Protein AF-0000000086029752 (afdb_homodimer)

pLDDT: mean 87.5, std 12.82, range [43.59, 97.5]

Structure (mmCIF, N/CA/C/O backbone):
data_AF-0000000086029752-model_v1
#
loop_
_entity.id
_entity.type
_entity.pdbx_description
1 polymer 'Uncharacterized protein'
#
loop_
_atom_site.group_PDB
_atom_site.id
_atom_site.type_symbol
_atom_site.label_atom_id
_atom_site.label_alt_id
_atom_site.label_comp_id
_atom_site.label_asym_id
_atom_site.label_entity_id
_atom_site.label_seq_id
_atom_site.pdbx_PDB_ins_code
_atom_site.Cartn_x
_atom_site.Cartn_y
_atom_site.Cartn_z
_atom_site.occupancy
_atom_site.B_iso_or_equiv
_atom_site.auth_seq_id
_atom_site.auth_comp_id
_atom_site.auth_asym_id
_atom_site.auth_atom_id
_atom_site.pdbx_PDB_model_num
ATOM 1 N N . MET A 1 1 ? 9.625 5.488 1.943 1 92.19 1 MET A N 1
ATOM 2 C CA . MET A 1 1 ? 9.344 4.613 0.809 1 92.19 1 MET A CA 1
ATOM 3 C C . MET A 1 1 ? 10.289 4.91 -0.354 1 92.19 1 MET A C 1
ATOM 5 O O . MET A 1 1 ? 10.523 6.07 -0.689 1 92.19 1 MET A O 1
ATOM 9 N N . GLU A 1 2 ? 10.898 3.85 -0.793 1 93.75 2 GLU A N 1
ATOM 10 C CA . GLU A 1 2 ? 11.82 3.961 -1.921 1 93.75 2 GLU A CA 1
ATOM 11 C C . GLU A 1 2 ? 11.148 3.533 -3.225 1 93.75 2 GLU A C 1
ATOM 13 O O . GLU A 1 2 ? 10.422 2.537 -3.258 1 93.75 2 GLU A O 1
ATOM 18 N N . ILE A 1 3 ? 11.43 4.352 -4.27 1 96.56 3 ILE A N 1
ATOM 19 C CA . ILE A 1 3 ? 10.867 4.066 -5.586 1 96.56 3 ILE A CA 1
ATOM 20 C C . ILE A 1 3 ? 11.945 3.508 -6.504 1 96.56 3 ILE A C 1
ATOM 22 O O . ILE A 1 3 ? 13.031 4.082 -6.617 1 96.56 3 ILE A O 1
ATOM 26 N N . GLU A 1 4 ? 11.703 2.365 -7.035 1 96.38 4 GLU A N 1
ATOM 27 C CA . GLU A 1 4 ? 12.562 1.752 -8.039 1 96.38 4 GLU A CA 1
ATOM 28 C C . GLU A 1 4 ? 11.828 1.596 -9.375 1 96.38 4 GLU A C 1
ATOM 30 O O . GLU A 1 4 ? 10.711 1.074 -9.414 1 96.38 4 GLU A O 1
ATOM 35 N N . ILE A 1 5 ? 12.461 2.082 -10.453 1 96.06 5 ILE A N 1
ATOM 36 C CA . ILE A 1 5 ? 11.859 1.98 -11.773 1 96.06 5 ILE A CA 1
ATOM 37 C C . ILE A 1 5 ? 12.672 1.02 -12.641 1 96.06 5 ILE A C 1
ATOM 39 O O . ILE A 1 5 ? 13.891 1.164 -12.758 1 96.06 5 ILE A O 1
ATOM 43 N N . ILE A 1 6 ? 12.047 0.062 -13.094 1 95.06 6 ILE A N 1
ATOM 44 C CA . ILE A 1 6 ? 12.664 -0.863 -14.047 1 95.06 6 ILE A CA 1
ATOM 45 C C . ILE A 1 6 ? 11.992 -0.729 -15.406 1 95.06 6 ILE A C 1
ATOM 47 O O . ILE A 1 6 ? 10.773 -0.896 -15.523 1 95.06 6 ILE A O 1
ATOM 51 N N . GLU A 1 7 ? 12.75 -0.418 -16.438 1 94.44 7 GLU A N 1
ATOM 52 C CA . GLU A 1 7 ? 12.234 -0.266 -17.781 1 94.44 7 GLU A CA 1
ATOM 53 C C . GLU A 1 7 ? 12.453 -1.536 -18.609 1 94.44 7 GLU A C 1
ATOM 55 O O . GLU A 1 7 ? 13.539 -2.115 -18.594 1 94.44 7 GLU A O 1
ATOM 60 N N . TYR A 1 8 ? 11.398 -1.849 -19.109 1 91.69 8 TYR A N 1
ATOM 61 C CA . TYR A 1 8 ? 11.453 -2.959 -20.062 1 91.69 8 TYR A CA 1
ATOM 62 C C . TYR A 1 8 ? 11.188 -2.477 -21.484 1 91.69 8 TYR A C 1
ATOM 64 O O . TYR A 1 8 ? 10.953 -1.288 -21.703 1 91.69 8 TYR A O 1
ATOM 72 N N . GLY A 1 9 ? 11.445 -3.24 -22.531 1 90.38 9 GLY A N 1
ATOM 73 C CA . GLY A 1 9 ? 11.281 -2.84 -23.922 1 90.38 9 GLY A CA 1
ATOM 74 C C . GLY A 1 9 ? 9.883 -2.346 -24.234 1 90.38 9 GLY A C 1
ATOM 75 O O . GLY A 1 9 ? 9.711 -1.368 -24.969 1 90.38 9 GLY A O 1
ATOM 76 N N . ASN A 1 10 ? 8.883 -2.895 -23.594 1 93.06 10 ASN A N 1
ATOM 77 C CA . ASN A 1 10 ? 7.516 -2.555 -23.984 1 93.06 10 ASN A CA 1
ATOM 78 C C . ASN A 1 10 ? 6.711 -2.025 -22.797 1 93.06 10 ASN A C 1
ATOM 80 O O . ASN A 1 10 ? 5.539 -1.674 -22.953 1 93.06 10 ASN A O 1
ATOM 84 N N . HIS A 1 11 ? 7.281 -2.029 -21.594 1 94.31 11 HIS A N 1
ATOM 85 C CA . HIS A 1 11 ? 6.609 -1.516 -20.406 1 94.31 11 HIS A CA 1
ATOM 86 C C . HIS A 1 11 ? 7.617 -1.142 -19.312 1 94.31 11 HIS A C 1
ATOM 88 O O . HIS A 1 11 ? 8.82 -1.362 -19.484 1 94.31 11 HIS A O 1
ATOM 94 N N . LYS A 1 12 ? 7.168 -0.454 -18.344 1 95.62 12 LYS A N 1
ATOM 95 C CA . LYS A 1 12 ? 8.008 -0.19 -17.172 1 95.62 12 LYS A CA 1
ATOM 96 C C . LYS A 1 12 ? 7.285 -0.575 -15.883 1 95.62 12 LYS A C 1
ATOM 98 O O . LYS A 1 12 ? 6.055 -0.612 -15.844 1 95.62 12 LYS A O 1
ATOM 103 N N . GLN A 1 13 ? 8.062 -0.912 -14.914 1 96.25 13 GLN A N 1
ATOM 104 C CA . GLN A 1 13 ? 7.57 -1.243 -13.578 1 96.25 13 GLN A CA 1
ATOM 105 C C . GLN A 1 13 ? 8.109 -0.269 -12.539 1 96.25 13 GLN A C 1
ATOM 107 O O . GLN A 1 13 ? 9.289 0.09 -12.57 1 96.25 13 GLN A O 1
ATOM 112 N N . ILE A 1 14 ? 7.195 0.198 -11.75 1 97.44 14 ILE A N 1
ATOM 113 C CA . ILE A 1 14 ? 7.566 1.028 -10.609 1 97.44 14 ILE A CA 1
ATOM 114 C C . ILE A 1 14 ? 7.34 0.255 -9.312 1 97.44 14 ILE A C 1
ATOM 116 O O . ILE A 1 14 ? 6.223 -0.177 -9.031 1 97.44 14 ILE A O 1
ATOM 120 N N . PHE A 1 15 ? 8.383 0.049 -8.57 1 97.5 15 PHE A N 1
ATOM 121 C CA . PHE A 1 15 ? 8.336 -0.615 -7.273 1 97.5 15 PHE A CA 1
ATOM 122 C C . PHE A 1 15 ? 8.352 0.406 -6.145 1 97.5 15 PHE A C 1
ATOM 124 O O . PHE A 1 15 ? 9.242 1.257 -6.078 1 97.5 15 PHE A O 1
ATOM 131 N N . TYR A 1 16 ? 7.312 0.344 -5.32 1 97.44 16 TYR A N 1
ATOM 132 C CA . TYR A 1 16 ? 7.273 1.114 -4.082 1 97.44 16 TYR A CA 1
ATOM 133 C C . TYR A 1 16 ? 7.703 0.259 -2.896 1 97.44 16 TYR A C 1
ATOM 135 O O . TYR A 1 16 ? 6.953 -0.614 -2.449 1 97.44 16 TYR A O 1
ATOM 143 N N . ARG A 1 17 ? 8.867 0.521 -2.354 1 95.38 17 ARG A N 1
ATOM 144 C CA . ARG A 1 17 ? 9.438 -0.346 -1.33 1 95.38 17 ARG A CA 1
ATOM 145 C C . ARG A 1 17 ? 9.492 0.362 0.02 1 95.38 17 ARG A C 1
ATOM 147 O O . ARG A 1 17 ? 9.812 1.551 0.091 1 95.38 17 ARG A O 1
ATOM 154 N N . ASN A 1 18 ? 9.148 -0.425 1.034 1 91.44 18 ASN A N 1
ATOM 155 C CA . ASN A 1 18 ? 9.266 0.139 2.375 1 91.44 18 ASN A CA 1
ATOM 156 C C . ASN A 1 18 ? 10.727 0.219 2.82 1 91.44 18 ASN A C 1
ATOM 158 O O . ASN A 1 18 ? 11.633 -0.081 2.043 1 91.44 18 ASN A O 1
ATOM 162 N N . GLY A 1 19 ? 10.953 0.688 4.023 1 88.44 19 GLY A N 1
ATOM 163 C CA . GLY A 1 19 ? 12.297 0.888 4.543 1 88.44 19 GLY A CA 1
ATOM 164 C C . GLY A 1 19 ? 13.102 -0.392 4.613 1 88.44 19 GLY A C 1
ATOM 165 O O . GLY A 1 19 ? 14.336 -0.352 4.688 1 88.44 19 GLY A O 1
ATOM 166 N N . ASN A 1 20 ? 12.43 -1.527 4.617 1 88.25 20 ASN A N 1
ATOM 167 C CA . ASN A 1 20 ? 13.102 -2.822 4.668 1 88.25 20 ASN A CA 1
ATOM 168 C C . ASN A 1 20 ? 13.312 -3.402 3.273 1 88.25 20 ASN A C 1
ATOM 170 O O . ASN A 1 20 ? 13.703 -4.562 3.133 1 88.25 20 ASN A O 1
ATOM 174 N N . GLY A 1 21 ? 12.945 -2.721 2.312 1 91.38 21 GLY A N 1
ATOM 175 C CA . GLY A 1 21 ? 13.164 -3.139 0.937 1 91.38 21 GLY A CA 1
ATOM 176 C C . GLY A 1 21 ? 12.039 -3.994 0.388 1 91.38 21 GLY A C 1
ATOM 177 O O . GLY A 1 21 ? 12.148 -4.535 -0.715 1 91.38 21 GLY A O 1
ATOM 178 N N . VAL A 1 22 ? 11.039 -4.129 1.13 1 89.94 22 VAL A N 1
ATOM 179 C CA . VAL A 1 22 ? 9.914 -4.945 0.691 1 89.94 22 VAL A CA 1
ATOM 180 C C . VAL A 1 22 ? 8.977 -4.109 -0.172 1 89.94 22 VAL A C 1
ATOM 182 O O . VAL A 1 22 ? 8.578 -3.01 0.218 1 89.94 22 VA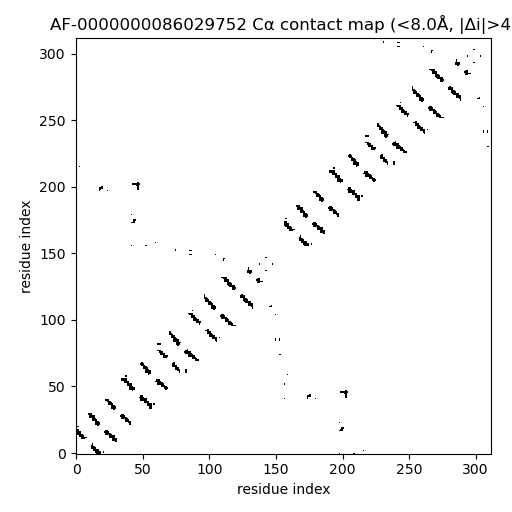L A O 1
ATOM 185 N N . ALA A 1 23 ? 8.672 -4.656 -1.356 1 92.06 23 ALA A N 1
ATOM 186 C CA . ALA A 1 23 ? 7.734 -3.961 -2.232 1 92.06 23 ALA A CA 1
ATOM 187 C C . ALA A 1 23 ? 6.316 -4.023 -1.677 1 92.06 23 ALA A C 1
ATOM 189 O O . ALA A 1 23 ? 5.785 -5.109 -1.433 1 92.06 23 ALA A O 1
ATOM 190 N N . GLN A 1 24 ? 5.727 -2.848 -1.525 1 94.06 24 GLN A N 1
ATOM 191 C CA . GLN A 1 24 ? 4.352 -2.766 -1.05 1 94.06 24 GLN A CA 1
ATOM 192 C C . GLN A 1 24 ? 3.383 -2.527 -2.205 1 94.06 24 GLN A C 1
ATOM 194 O O . GLN A 1 24 ? 2.178 -2.754 -2.07 1 94.06 24 GLN A O 1
ATOM 199 N N . ARG A 1 25 ? 3.916 -2.018 -3.271 1 96.81 25 ARG A N 1
ATOM 200 C CA . ARG A 1 25 ? 3.16 -1.744 -4.488 1 96.81 25 ARG A CA 1
ATOM 201 C C . ARG A 1 25 ? 4.039 -1.901 -5.727 1 96.81 25 ARG A C 1
ATOM 203 O O . ARG A 1 25 ? 5.211 -1.513 -5.715 1 96.81 25 ARG A O 1
ATOM 210 N N . ILE A 1 26 ? 3.504 -2.498 -6.738 1 96.69 26 ILE A N 1
ATOM 211 C CA . ILE A 1 26 ? 4.137 -2.559 -8.055 1 96.69 26 ILE A CA 1
ATOM 212 C C . ILE A 1 26 ? 3.178 -2.014 -9.109 1 96.69 26 ILE A C 1
ATOM 214 O O . ILE A 1 26 ? 2.09 -2.557 -9.312 1 96.69 26 ILE A O 1
ATOM 218 N N . LEU A 1 27 ? 3.576 -0.965 -9.734 1 97.5 27 LEU A N 1
ATOM 219 C CA . LEU A 1 27 ? 2.799 -0.339 -10.805 1 97.5 27 LEU A CA 1
ATOM 220 C C . LEU A 1 27 ? 3.42 -0.621 -12.164 1 97.5 27 LEU A C 1
ATOM 222 O O . LEU A 1 27 ? 4.621 -0.416 -12.359 1 97.5 27 LEU A O 1
ATOM 226 N N . VAL A 1 28 ? 2.645 -1.131 -13.055 1 96.44 28 VAL A N 1
ATOM 227 C CA . VAL A 1 28 ? 3.107 -1.41 -14.406 1 96.44 28 VAL A CA 1
ATOM 228 C C . VAL A 1 28 ? 2.48 -0.419 -15.383 1 96.44 28 VAL A C 1
ATOM 230 O O . VAL A 1 28 ? 1.254 -0.304 -15.461 1 96.44 28 VAL A O 1
ATOM 233 N N . LEU A 1 29 ? 3.305 0.222 -16.078 1 96.5 29 LEU A N 1
ATOM 234 C CA . LEU A 1 29 ? 2.871 1.198 -17.062 1 96.5 29 LEU A CA 1
ATOM 235 C C . LEU A 1 29 ? 3.299 0.775 -18.469 1 96.5 29 LEU A C 1
ATOM 237 O O . LEU A 1 29 ? 4.371 0.188 -18.641 1 96.5 29 LEU A O 1
ATOM 241 N N . ASP A 1 30 ? 2.477 1.125 -19.422 1 94.88 30 ASP A N 1
ATOM 242 C CA . ASP A 1 30 ? 2.91 0.935 -20.797 1 94.88 30 ASP A CA 1
ATOM 243 C C . ASP A 1 30 ? 3.805 2.084 -21.25 1 94.88 30 ASP A C 1
ATOM 245 O O . ASP A 1 30 ? 4.184 2.939 -20.453 1 94.88 30 ASP A O 1
ATOM 249 N N . LEU A 1 31 ? 4.18 2.072 -22.484 1 91.81 31 LEU A N 1
ATOM 250 C CA . LEU A 1 31 ? 5.117 3.057 -23.016 1 91.81 31 LEU A CA 1
ATOM 251 C C . LEU A 1 31 ? 4.477 4.441 -23.078 1 91.81 31 LEU A C 1
ATOM 253 O O . LEU A 1 31 ? 5.18 5.449 -23.188 1 91.81 31 LEU A O 1
ATOM 257 N N . ASN A 1 32 ? 3.16 4.535 -23.062 1 92.81 32 ASN A N 1
ATOM 258 C CA . ASN A 1 32 ? 2.441 5.805 -23.047 1 92.81 32 ASN A CA 1
ATOM 259 C C . ASN A 1 32 ? 2.102 6.238 -21.625 1 92.81 32 ASN A C 1
ATOM 261 O O . ASN A 1 32 ? 1.263 7.117 -21.422 1 92.81 32 ASN A O 1
ATOM 265 N N . HIS A 1 33 ? 2.629 5.465 -20.641 1 91.31 33 HIS A N 1
ATOM 266 C CA . HIS A 1 33 ? 2.486 5.777 -19.219 1 91.31 33 HIS A CA 1
ATOM 267 C C . HIS A 1 33 ? 1.069 5.5 -18.734 1 91.31 33 HIS A C 1
ATOM 269 O O . HIS A 1 33 ? 0.602 6.125 -17.781 1 91.31 33 HIS A O 1
ATOM 275 N N . GLN A 1 34 ? 0.39 4.66 -19.531 1 93.62 34 GLN A N 1
ATOM 276 C CA . GLN A 1 34 ? -0.909 4.195 -19.062 1 93.62 34 GLN A CA 1
ATOM 277 C C . GLN A 1 34 ? -0.758 2.98 -18.141 1 93.62 34 GLN A C 1
ATOM 279 O O . GLN A 1 34 ? 0.078 2.111 -18.391 1 93.62 34 GLN A O 1
ATOM 284 N N . ILE A 1 35 ? -1.616 2.961 -17.141 1 95.5 35 ILE A N 1
ATOM 285 C CA . ILE A 1 35 ? -1.566 1.856 -16.188 1 95.5 35 ILE A CA 1
ATOM 286 C C . ILE A 1 35 ? -2.057 0.575 -16.859 1 95.5 35 ILE A C 1
ATOM 288 O O . ILE A 1 35 ? -3.127 0.558 -17.469 1 95.5 35 ILE A O 1
ATOM 292 N N . ILE A 1 36 ? -1.242 -0.455 -16.781 1 94.44 36 ILE A N 1
ATOM 293 C CA . ILE A 1 36 ? -1.616 -1.797 -17.203 1 94.44 36 ILE A CA 1
ATOM 294 C C . ILE A 1 36 ? -2.094 -2.613 -16.016 1 94.44 36 ILE A C 1
ATOM 296 O O . ILE A 1 36 ? -3.127 -3.281 -16.078 1 94.44 36 ILE A O 1
ATOM 300 N N . GLN A 1 37 ? -1.323 -2.594 -14.969 1 94.69 37 GLN A N 1
ATOM 301 C CA . GLN A 1 37 ? -1.621 -3.287 -13.719 1 94.69 37 GLN A CA 1
ATOM 302 C C . GLN A 1 37 ? -1.127 -2.488 -12.516 1 94.69 37 GLN A C 1
ATOM 304 O O . GLN A 1 37 ? -0.144 -1.751 -12.609 1 94.69 37 GLN A O 1
ATOM 309 N N . ASP A 1 38 ? -1.838 -2.604 -11.523 1 97.06 38 ASP A N 1
ATOM 310 C CA . ASP A 1 38 ? -1.502 -1.995 -10.234 1 97.06 38 ASP A CA 1
ATOM 311 C C . ASP A 1 38 ? -1.628 -3.006 -9.102 1 97.06 38 ASP A C 1
ATOM 313 O O . ASP A 1 38 ? -2.738 -3.342 -8.68 1 97.06 38 ASP A O 1
ATOM 317 N N . GLU A 1 39 ? -0.513 -3.451 -8.625 1 96.69 39 GLU A N 1
ATOM 318 C CA . GLU A 1 39 ? -0.488 -4.477 -7.59 1 96.69 39 GLU A CA 1
ATOM 319 C C . GLU A 1 39 ? -0.252 -3.861 -6.211 1 96.69 39 GLU A C 1
ATOM 321 O O . GLU A 1 39 ? 0.701 -3.104 -6.02 1 96.69 39 GLU A O 1
ATOM 326 N N . LEU A 1 40 ? -1.084 -4.191 -5.242 1 96.56 40 LEU A N 1
ATOM 327 C CA . LEU A 1 40 ? -0.964 -3.725 -3.865 1 96.56 40 LEU A CA 1
ATOM 328 C C . LEU A 1 40 ? -0.87 -4.898 -2.896 1 96.56 40 LEU A C 1
ATOM 330 O O . LEU A 1 40 ? -1.637 -5.859 -3.004 1 96.56 40 LEU A O 1
ATOM 334 N N . SER A 1 41 ? 0.063 -4.762 -2.045 1 94.06 41 SER A N 1
ATOM 335 C CA . SER A 1 41 ? 0.16 -5.734 -0.959 1 94.06 41 SER A CA 1
ATOM 336 C C . SER A 1 41 ? -0.774 -5.371 0.19 1 94.06 41 SER A C 1
ATOM 338 O O . SER A 1 41 ? -0.868 -4.203 0.577 1 94.06 41 SER A O 1
ATOM 340 N N . GLU A 1 42 ? -1.472 -6.352 0.677 1 92.75 42 GLU A N 1
ATOM 341 C CA . GLU A 1 42 ? -2.32 -6.188 1.854 1 92.75 42 GLU A CA 1
ATOM 342 C C . GLU A 1 42 ? -1.642 -6.73 3.105 1 92.75 42 GLU A C 1
ATOM 344 O O . GLU A 1 42 ? -1.15 -7.863 3.109 1 92.75 42 GLU A O 1
ATOM 349 N N . TYR A 1 43 ? -1.719 -5.957 4.117 1 89 43 TYR A N 1
ATOM 350 C CA . TYR A 1 43 ? -1.116 -6.383 5.379 1 89 43 TYR A CA 1
ATOM 351 C C . TYR A 1 43 ? -2.162 -6.469 6.48 1 89 43 TYR A C 1
ATOM 353 O O . TYR A 1 43 ? -3.117 -5.688 6.504 1 89 43 TYR A O 1
ATOM 361 N N . ASP A 1 44 ? -1.898 -7.379 7.363 1 87.06 44 ASP A N 1
ATOM 362 C CA . ASP A 1 44 ? -2.777 -7.461 8.523 1 87.06 44 ASP A CA 1
ATOM 363 C C . ASP A 1 44 ? -2.252 -6.605 9.672 1 87.06 44 ASP A C 1
ATOM 365 O O . ASP A 1 44 ? -1.275 -5.871 9.508 1 87.06 44 ASP A O 1
ATOM 369 N N . ALA A 1 45 ? -2.949 -6.695 10.773 1 80.25 45 ALA A N 1
ATOM 370 C CA . ALA A 1 45 ? -2.664 -5.828 11.914 1 80.25 45 ALA A CA 1
ATOM 371 C C . ALA A 1 45 ? -1.294 -6.137 12.508 1 80.25 45 ALA A C 1
ATOM 373 O O . ALA A 1 45 ? -0.725 -5.316 13.234 1 80.25 45 ALA A O 1
ATOM 374 N N . ASN A 1 46 ? -0.807 -7.352 12.203 1 83.12 46 ASN A N 1
ATOM 375 C CA . ASN A 1 46 ? 0.498 -7.75 12.727 1 83.12 46 ASN A CA 1
ATOM 376 C C . ASN A 1 46 ? 1.614 -7.441 11.734 1 83.12 46 ASN A C 1
ATOM 378 O O . ASN A 1 46 ? 2.764 -7.832 11.945 1 83.12 46 ASN A O 1
ATOM 382 N N . GLY A 1 47 ? 1.25 -6.836 10.656 1 80.5 47 GLY A N 1
ATOM 383 C CA . GLY A 1 47 ? 2.252 -6.449 9.672 1 80.5 47 GLY A CA 1
ATOM 384 C C . GLY A 1 47 ? 2.613 -7.57 8.719 1 80.5 47 GLY A C 1
ATOM 385 O O . GLY A 1 47 ? 3.611 -7.48 7.996 1 80.5 47 GLY A O 1
ATOM 386 N N . LYS A 1 48 ? 1.884 -8.594 8.82 1 86.44 48 LYS A N 1
ATOM 387 C CA . LYS A 1 48 ? 2.107 -9.695 7.891 1 86.44 48 LYS A CA 1
ATOM 388 C C . LYS A 1 48 ? 1.371 -9.461 6.574 1 86.44 48 LYS A C 1
ATOM 390 O O . LYS A 1 48 ? 0.197 -9.086 6.574 1 86.44 48 LYS A O 1
ATOM 395 N N . CYS A 1 49 ? 2.115 -9.68 5.496 1 90.44 49 CYS A N 1
ATOM 396 C CA . CYS A 1 49 ? 1.457 -9.625 4.199 1 90.44 49 CYS A CA 1
ATOM 397 C C . CYS A 1 49 ? 0.507 -10.797 4.016 1 90.44 49 CYS A C 1
ATOM 399 O O . CYS A 1 49 ? 0.922 -11.961 4.094 1 90.44 49 CYS A O 1
ATOM 401 N N . VAL A 1 50 ? -0.747 -10.508 3.734 1 93.88 50 VAL A N 1
ATOM 402 C CA . VAL A 1 50 ? -1.729 -11.586 3.686 1 93.88 50 VAL A CA 1
ATOM 403 C C . VAL A 1 50 ? -2.199 -11.797 2.246 1 93.88 50 VAL A C 1
ATOM 405 O O . VAL A 1 50 ? -2.771 -12.836 1.917 1 93.88 50 VAL A O 1
ATOM 408 N N . ALA A 1 51 ? -1.979 -10.812 1.446 1 95.62 51 ALA A N 1
ATOM 409 C CA . ALA A 1 51 ? -2.398 -10.961 0.056 1 95.62 51 ALA A CA 1
ATOM 410 C C . ALA A 1 51 ? -1.746 -9.906 -0.83 1 95.62 51 ALA A C 1
ATOM 412 O O . ALA A 1 51 ? -1.326 -8.852 -0.343 1 95.62 51 ALA A O 1
ATOM 413 N N . ASN A 1 52 ? -1.59 -10.203 -2.018 1 95.56 52 ASN A N 1
ATOM 414 C CA . ASN A 1 52 ? -1.319 -9.258 -3.096 1 95.56 52 ASN A CA 1
ATOM 415 C C . ASN A 1 52 ? -2.49 -9.164 -4.07 1 95.56 52 ASN A C 1
ATOM 417 O O . ASN A 1 52 ? -2.986 -10.188 -4.551 1 95.56 52 ASN A O 1
ATOM 421 N N . MET A 1 53 ? -2.938 -8 -4.328 1 96.25 53 MET A N 1
ATOM 422 C CA . MET A 1 53 ? -4.059 -7.781 -5.234 1 96.25 53 MET A CA 1
ATOM 423 C C . MET A 1 53 ? -3.631 -6.938 -6.434 1 96.25 53 MET A C 1
ATOM 425 O O . MET A 1 53 ? -2.949 -5.926 -6.273 1 96.25 53 MET A O 1
ATOM 429 N N . VAL A 1 54 ? -4.047 -7.445 -7.578 1 96.44 54 VAL A N 1
ATOM 430 C CA . VAL A 1 54 ? -3.746 -6.715 -8.805 1 96.44 54 VAL A CA 1
ATOM 431 C C . VAL A 1 54 ? -5.016 -6.047 -9.336 1 96.44 54 VAL A C 1
ATOM 433 O O . VAL A 1 54 ? -6.008 -6.723 -9.609 1 96.44 54 VAL A O 1
ATOM 436 N N . PHE A 1 55 ? -4.938 -4.758 -9.477 1 96.75 55 PHE A N 1
ATOM 437 C CA . PHE A 1 55 ? -6.082 -3.992 -9.945 1 96.75 55 PHE A CA 1
ATOM 438 C C . PHE A 1 55 ? -5.93 -3.635 -11.422 1 96.75 55 PHE A C 1
ATOM 440 O O . PHE A 1 55 ? -4.816 -3.385 -11.891 1 96.75 55 PHE A O 1
ATOM 447 N N . ALA A 1 56 ? -7.066 -3.658 -12.102 1 95 56 ALA A N 1
ATOM 448 C CA . ALA A 1 56 ? -7.145 -3.184 -13.477 1 95 56 ALA A CA 1
ATOM 449 C C . ALA A 1 56 ? -6.992 -1.667 -13.547 1 95 56 ALA A C 1
ATOM 451 O O . ALA A 1 56 ? -6.973 -0.992 -12.516 1 95 56 ALA A O 1
ATOM 452 N N . PRO A 1 57 ? -6.828 -1.132 -14.773 1 94.25 57 PRO A N 1
ATOM 453 C CA . PRO A 1 57 ? -6.617 0.308 -14.938 1 94.25 57 PRO A CA 1
ATOM 454 C C . PRO A 1 57 ? -7.777 1.141 -14.398 1 94.25 57 PRO A C 1
ATOM 456 O O . PRO A 1 57 ? -7.633 2.348 -14.188 1 94.25 57 PRO A O 1
ATOM 459 N N . ASP A 1 58 ? -8.93 0.504 -14.164 1 94.06 58 ASP A N 1
ATOM 460 C CA . ASP A 1 58 ? -10.062 1.248 -13.617 1 94.06 58 ASP A CA 1
ATOM 461 C C . ASP A 1 58 ? -9.922 1.426 -12.109 1 94.06 58 ASP A C 1
ATOM 463 O O . ASP A 1 58 ? -10.82 1.962 -11.453 1 94.06 58 ASP A O 1
ATOM 467 N N . HIS A 1 59 ? -8.883 0.912 -11.445 1 95.62 59 HIS A N 1
ATOM 468 C CA . HIS A 1 59 ? -8.414 1.147 -10.086 1 95.62 59 HIS A CA 1
ATOM 469 C C . HIS A 1 59 ? -9.211 0.314 -9.086 1 95.62 59 HIS A C 1
ATOM 471 O O . HIS A 1 59 ? -8.836 0.222 -7.91 1 95.62 59 HIS A O 1
ATOM 477 N N . THR A 1 60 ? -10.281 -0.358 -9.484 1 95.81 60 THR A N 1
ATOM 478 C CA . THR A 1 60 ? -11.125 -1.006 -8.484 1 95.81 60 THR A CA 1
ATOM 479 C C . THR A 1 60 ? -11.297 -2.488 -8.805 1 95.81 60 THR A C 1
ATOM 481 O O . THR A 1 60 ? -11.531 -3.299 -7.902 1 95.81 60 THR A O 1
ATOM 484 N N . THR A 1 61 ? -11.234 -2.785 -10.102 1 95.81 61 THR A N 1
ATOM 485 C CA . THR A 1 61 ? -11.445 -4.176 -10.484 1 95.81 61 THR A CA 1
ATOM 486 C C . THR A 1 61 ? -10.203 -5.016 -10.188 1 95.81 61 THR A C 1
ATOM 488 O O . THR A 1 61 ? -9.117 -4.73 -10.688 1 95.81 61 THR A O 1
ATOM 491 N N . VAL A 1 62 ? -10.398 -6.023 -9.391 1 96.31 62 VAL A N 1
ATOM 492 C CA . VAL A 1 62 ? -9.32 -6.965 -9.117 1 96.31 62 VAL A CA 1
ATOM 493 C C . VAL A 1 62 ? -9.227 -7.988 -10.242 1 96.31 62 VAL A C 1
ATOM 495 O O . VAL A 1 62 ? -10.195 -8.688 -10.539 1 96.31 62 VAL A O 1
ATOM 498 N N . ILE A 1 63 ? -8.086 -8.117 -10.844 1 95.62 63 ILE A N 1
ATOM 499 C CA . ILE A 1 63 ? -7.941 -9.031 -11.977 1 95.62 63 ILE A CA 1
ATOM 500 C C . ILE A 1 63 ? -7.109 -10.242 -11.555 1 95.62 63 ILE A C 1
ATOM 502 O O . ILE A 1 63 ? -7.188 -11.305 -12.18 1 95.62 63 ILE A O 1
ATOM 506 N N . ASP A 1 64 ? -6.289 -10.102 -10.555 1 95 64 ASP A N 1
ATOM 507 C CA . ASP A 1 64 ? -5.496 -11.18 -9.969 1 95 64 ASP A CA 1
ATOM 508 C C . ASP A 1 64 ? -5.332 -10.992 -8.461 1 95 64 ASP A C 1
ATOM 510 O O . ASP A 1 64 ? -5.383 -9.867 -7.965 1 95 64 ASP A O 1
ATOM 514 N N . MET A 1 65 ? -5.164 -12.062 -7.828 1 95.19 65 MET A N 1
ATOM 515 C CA . MET A 1 65 ? -4.965 -12.008 -6.383 1 95.19 65 MET A CA 1
ATOM 516 C C . MET A 1 65 ? -4.184 -13.227 -5.898 1 95.19 65 MET A C 1
ATOM 518 O O . MET A 1 65 ? -4.461 -14.352 -6.309 1 95.19 65 MET A O 1
ATOM 522 N N . ARG A 1 66 ? -3.254 -12.992 -5.105 1 95.5 66 ARG A N 1
ATOM 523 C CA . ARG A 1 66 ? -2.582 -14.047 -4.352 1 95.5 66 ARG A CA 1
ATOM 524 C C . ARG A 1 66 ? -2.877 -13.922 -2.861 1 95.5 66 ARG A C 1
ATOM 526 O O . ARG A 1 66 ? -2.539 -12.914 -2.236 1 95.5 66 ARG A O 1
ATOM 533 N N . LYS A 1 67 ? -3.461 -14.922 -2.371 1 96.06 67 LYS A N 1
ATOM 534 C CA . LYS A 1 67 ? -3.676 -15.016 -0.929 1 96.06 67 LYS A CA 1
ATOM 535 C C . LYS A 1 67 ? -2.646 -15.938 -0.279 1 96.06 67 LYS A C 1
ATOM 537 O O . LYS A 1 67 ? -2.492 -17.094 -0.688 1 96.06 67 LYS A O 1
ATOM 542 N N . TYR A 1 68 ? -2.057 -15.414 0.696 1 95.19 68 TYR A N 1
ATOM 543 C CA . TYR A 1 68 ? -1.043 -16.219 1.362 1 95.19 68 TYR A CA 1
ATOM 544 C C . TYR A 1 68 ? -1.662 -17.078 2.467 1 95.19 68 TYR A C 1
ATOM 546 O O . TYR A 1 68 ? -2.555 -16.609 3.184 1 95.19 68 TYR A O 1
ATOM 554 N N . THR A 1 69 ? -1.17 -18.25 2.492 1 94.94 69 THR A N 1
ATOM 555 C CA . THR A 1 69 ? -1.564 -19.203 3.527 1 94.94 69 THR A CA 1
ATOM 556 C C . THR A 1 69 ? -0.386 -19.531 4.441 1 94.94 69 THR A C 1
ATOM 558 O O . THR A 1 69 ? 0.707 -18.984 4.27 1 94.94 69 THR A O 1
ATOM 561 N N . GLU A 1 70 ? -0.636 -20.281 5.418 1 93.44 70 GLU A N 1
ATOM 562 C CA . GLU A 1 70 ? 0.414 -20.641 6.367 1 93.44 70 GLU A CA 1
ATOM 563 C C . GLU A 1 70 ? 1.625 -21.234 5.656 1 93.44 70 GLU A C 1
ATOM 565 O O . GLU A 1 70 ? 2.768 -20.938 6.008 1 93.44 70 GLU A O 1
ATOM 570 N N . ASN A 1 71 ? 1.39 -22.062 4.676 1 94.88 71 ASN A N 1
ATOM 571 C CA . ASN A 1 71 ? 2.508 -22.766 4.047 1 94.88 71 ASN A CA 1
ATOM 572 C C . ASN A 1 71 ? 2.512 -22.578 2.535 1 94.88 71 ASN A C 1
ATOM 574 O O . ASN A 1 71 ? 3.002 -23.422 1.796 1 94.88 71 ASN A O 1
ATOM 578 N N . GLY A 1 72 ? 1.875 -21.547 2.057 1 95.56 72 GLY A N 1
ATOM 579 C CA . GLY A 1 72 ? 1.837 -21.344 0.617 1 95.56 72 GLY A CA 1
ATOM 580 C C . GLY A 1 72 ? 0.945 -20.188 0.2 1 95.56 72 GLY A C 1
ATOM 581 O O . GLY A 1 72 ? 1.015 -19.109 0.78 1 95.56 72 GLY A O 1
ATOM 582 N N . SER A 1 73 ? 0.226 -20.469 -0.862 1 95.12 73 SER A N 1
ATOM 583 C CA . SER A 1 73 ? -0.645 -19.422 -1.379 1 95.12 73 SER A CA 1
ATOM 584 C C . SER A 1 73 ? -1.749 -20 -2.256 1 95.12 73 SER A C 1
ATOM 586 O O . SER A 1 73 ? -1.658 -21.141 -2.703 1 95.12 73 SER A O 1
ATOM 588 N N . GLU A 1 74 ? -2.768 -19.281 -2.35 1 95.69 74 GLU A N 1
ATOM 589 C CA . GLU A 1 74 ? -3.834 -19.438 -3.334 1 95.69 74 GLU A CA 1
ATOM 590 C C . GLU A 1 74 ? -3.812 -18.297 -4.355 1 95.69 74 GLU A C 1
ATOM 592 O O . GLU A 1 74 ? -3.797 -17.125 -3.988 1 95.69 74 GLU A O 1
ATOM 597 N N . ASP A 1 75 ? -3.768 -18.688 -5.574 1 94.75 75 ASP A N 1
ATOM 598 C CA . ASP A 1 75 ? -3.762 -17.688 -6.629 1 94.75 75 ASP A CA 1
ATOM 599 C C . ASP A 1 75 ? -5.102 -17.656 -7.363 1 94.75 75 ASP A C 1
ATOM 601 O O . ASP A 1 75 ? -5.613 -18.688 -7.781 1 94.75 75 ASP A O 1
ATOM 605 N N . TYR A 1 76 ? -5.625 -16.484 -7.465 1 95.25 76 TYR A N 1
ATOM 606 C CA . TYR A 1 76 ? -6.906 -16.25 -8.125 1 95.25 76 TYR A CA 1
ATOM 607 C C . TYR A 1 76 ? -6.727 -15.375 -9.359 1 95.25 76 TYR A C 1
ATOM 609 O O . TYR A 1 76 ? -5.852 -14.508 -9.398 1 95.25 76 TYR A O 1
ATOM 617 N N . ARG A 1 77 ? -7.602 -15.625 -10.367 1 94.06 77 ARG A N 1
ATOM 618 C CA . ARG A 1 77 ? -7.66 -14.805 -11.578 1 94.06 77 ARG A CA 1
ATOM 619 C C . ARG A 1 77 ? -9.102 -14.469 -11.945 1 94.06 77 ARG A C 1
ATOM 621 O O . ARG A 1 77 ? -10.008 -15.266 -11.703 1 94.06 77 ARG A O 1
ATOM 628 N N . ARG A 1 78 ? -9.164 -13.336 -12.5 1 94.06 78 ARG A N 1
ATOM 629 C CA . ARG A 1 78 ? -10.484 -12.977 -13 1 94.06 78 ARG A CA 1
ATOM 630 C C . ARG A 1 78 ? -10.75 -13.609 -14.359 1 94.06 78 ARG A C 1
ATOM 632 O O . ARG A 1 78 ? -10.062 -13.297 -15.336 1 94.06 78 ARG A O 1
ATOM 639 N N . ILE A 1 79 ? -11.641 -14.484 -14.375 1 92.94 79 ILE A N 1
ATOM 640 C CA . ILE A 1 79 ? -12.086 -15.172 -15.578 1 92.94 79 ILE A CA 1
ATOM 641 C C . ILE A 1 79 ? -13.602 -15.016 -15.734 1 92.94 79 ILE A C 1
ATOM 643 O O . ILE A 1 79 ? -14.359 -15.344 -14.82 1 92.94 79 ILE A O 1
ATOM 647 N N . ASN A 1 80 ? -14.008 -14.523 -16.906 1 94.38 80 ASN A N 1
ATOM 648 C CA . ASN A 1 80 ? -15.414 -14.289 -17.188 1 94.38 80 ASN A CA 1
ATOM 649 C C . ASN A 1 80 ? -16.078 -13.469 -16.078 1 94.38 80 ASN A C 1
ATOM 651 O O . ASN A 1 80 ? -17.156 -13.828 -15.602 1 94.38 80 ASN A O 1
ATOM 655 N N . GLY A 1 81 ? -15.344 -12.508 -15.625 1 93.5 81 GLY A N 1
ATOM 656 C CA . GLY A 1 81 ? -15.891 -11.531 -14.695 1 93.5 81 GLY A CA 1
ATOM 657 C C . GLY A 1 81 ? -15.836 -11.977 -13.25 1 93.5 81 GLY A C 1
ATOM 658 O O . GLY A 1 81 ? -16.234 -11.234 -12.352 1 93.5 81 GLY A O 1
ATOM 659 N N . LYS A 1 82 ? -15.297 -13.164 -13.031 1 95 82 LYS A N 1
ATOM 660 C CA . LYS A 1 82 ? -15.227 -13.672 -11.664 1 95 82 LYS A CA 1
ATOM 661 C C . LYS A 1 82 ? -13.797 -14.062 -11.289 1 95 82 LYS A C 1
ATOM 663 O O . LYS A 1 82 ? -13.047 -14.562 -12.133 1 95 82 LYS A O 1
ATOM 668 N N . LEU A 1 83 ? -13.5 -13.727 -10.023 1 94.12 83 LEU A N 1
ATOM 669 C CA . LEU A 1 83 ? -12.227 -14.219 -9.508 1 94.12 83 LEU A CA 1
ATOM 670 C C . LEU A 1 83 ? -12.305 -15.711 -9.203 1 94.12 83 LEU A C 1
ATOM 672 O O . LEU A 1 83 ? -13.109 -16.141 -8.367 1 94.12 83 LEU A O 1
ATOM 676 N N . VAL A 1 84 ? -11.469 -16.516 -9.852 1 95.31 84 VAL A N 1
ATOM 677 C CA . VAL A 1 84 ? -11.508 -17.953 -9.656 1 95.31 84 VAL A CA 1
ATOM 678 C C . VAL A 1 84 ? -10.125 -18.469 -9.258 1 95.31 84 VAL A C 1
ATOM 680 O O . VAL A 1 84 ? -9.109 -17.938 -9.711 1 95.31 84 VAL A O 1
ATOM 683 N N . LEU A 1 85 ? -10.172 -19.453 -8.391 1 95.25 85 LEU A N 1
ATOM 684 C CA . LEU A 1 85 ? -8.922 -20.109 -8.016 1 95.25 85 LEU A CA 1
ATOM 685 C C . LEU A 1 85 ? -8.289 -20.797 -9.219 1 95.25 85 LEU A C 1
ATOM 687 O O . LEU A 1 85 ? -8.945 -21.547 -9.93 1 95.25 85 LEU A O 1
ATOM 691 N N . VAL A 1 86 ? -7.004 -20.531 -9.406 1 93.19 86 VAL A N 1
ATOM 692 C CA . VAL A 1 86 ? -6.383 -21.141 -10.578 1 93.19 86 VAL A CA 1
ATOM 693 C C . VAL A 1 86 ? -5.191 -21.984 -10.156 1 93.19 86 VAL A C 1
ATOM 695 O O . VAL A 1 86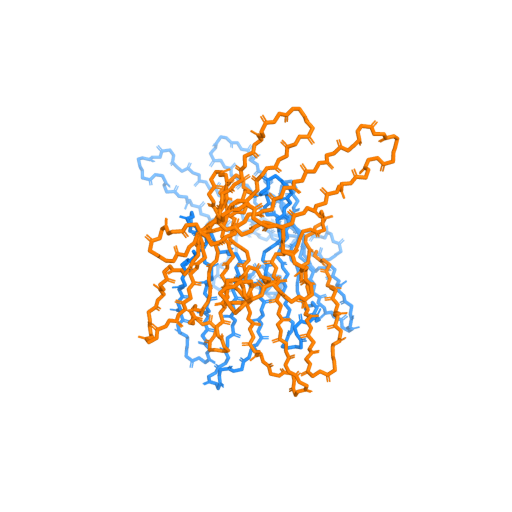 ? -4.742 -22.859 -10.906 1 93.19 86 VAL A O 1
ATOM 698 N N . GLN A 1 87 ? -4.691 -21.688 -8.977 1 93.19 87 GLN A N 1
ATOM 699 C CA . GLN A 1 87 ? -3.518 -22.422 -8.516 1 93.19 87 GLN A CA 1
ATOM 700 C C . GLN A 1 87 ? -3.391 -22.344 -6.996 1 93.19 87 GLN A C 1
ATOM 702 O O . GLN A 1 87 ? -3.709 -21.312 -6.391 1 93.19 87 GLN A O 1
ATOM 707 N N . THR A 1 88 ? -2.996 -23.406 -6.445 1 94.25 88 THR A N 1
ATOM 708 C CA . THR A 1 88 ? -2.531 -23.391 -5.062 1 94.25 88 THR A CA 1
ATOM 709 C C . THR A 1 88 ? -1.09 -23.875 -4.969 1 94.25 88 THR A C 1
ATOM 711 O O . THR A 1 88 ? -0.664 -24.719 -5.762 1 94.25 88 THR A O 1
ATOM 714 N N . ARG A 1 89 ? -0.429 -23.234 -4.098 1 94.25 89 ARG A N 1
ATOM 715 C CA . ARG A 1 89 ? 0.96 -23.578 -3.816 1 94.25 89 ARG A CA 1
ATOM 716 C C . ARG A 1 89 ? 1.154 -23.922 -2.34 1 94.25 89 ARG A C 1
ATOM 718 O O . ARG A 1 89 ? 0.586 -23.25 -1.471 1 94.25 89 ARG A O 1
ATOM 725 N N . THR A 1 90 ? 1.88 -24.969 -2.055 1 95.75 90 THR A N 1
ATOM 726 C CA . THR A 1 90 ? 2.217 -25.328 -0.682 1 95.75 90 THR A CA 1
ATOM 727 C C . THR A 1 90 ? 3.691 -25.703 -0.566 1 95.75 90 THR A C 1
ATOM 729 O O . THR A 1 90 ? 4.23 -26.406 -1.429 1 95.75 90 THR A O 1
ATOM 732 N N . SER A 1 91 ? 4.258 -25.188 0.44 1 95.94 91 SER A N 1
ATOM 733 C CA . SER A 1 91 ? 5.656 -25.5 0.706 1 95.94 91 SER A CA 1
ATOM 734 C C . SER A 1 91 ? 5.812 -26.266 2.014 1 95.94 91 SER A C 1
ATOM 736 O O . SER A 1 91 ? 5.074 -26.031 2.971 1 95.94 91 SER A O 1
ATOM 738 N N . ARG A 1 92 ? 6.789 -27.172 2.027 1 95.56 92 ARG A N 1
ATOM 739 C CA . ARG A 1 92 ? 7.109 -27.906 3.248 1 95.56 92 ARG A CA 1
ATOM 740 C C . ARG A 1 92 ? 8.586 -28.297 3.283 1 95.56 92 ARG A C 1
ATOM 742 O O . ARG A 1 92 ? 9.211 -28.469 2.236 1 95.56 92 ARG A O 1
ATOM 749 N N . LYS A 1 93 ? 8.969 -28.422 4.477 1 94 93 LYS A N 1
ATOM 750 C CA . LYS A 1 93 ? 10.297 -29 4.688 1 94 93 LYS A CA 1
ATOM 751 C C . LYS A 1 93 ? 10.25 -30.516 4.641 1 94 93 LYS A C 1
ATOM 753 O O . LYS A 1 93 ? 9.383 -31.141 5.266 1 94 93 LYS A O 1
ATOM 758 N N . ILE A 1 94 ? 11.109 -31.047 3.865 1 93.56 94 ILE A N 1
ATOM 759 C CA . ILE A 1 94 ? 11.219 -32.5 3.781 1 93.56 94 ILE A CA 1
ATOM 760 C C . ILE A 1 94 ? 12.211 -33 4.824 1 93.56 94 ILE A C 1
ATOM 762 O O . ILE A 1 94 ? 11.961 -34 5.492 1 93.56 94 ILE A O 1
ATOM 766 N N . ASP A 1 95 ? 13.336 -32.344 5.004 1 90.94 95 ASP A N 1
ATOM 767 C CA . ASP A 1 95 ? 14.352 -32.594 6.023 1 90.94 95 ASP A CA 1
ATOM 768 C C . ASP A 1 95 ? 15.156 -31.328 6.301 1 90.94 95 ASP A C 1
ATOM 770 O O . ASP A 1 95 ? 14.742 -30.219 5.926 1 90.94 95 ASP A O 1
ATOM 774 N N . GLU A 1 96 ? 16.297 -31.469 6.992 1 87.75 96 GLU A N 1
ATOM 775 C CA . GLU A 1 96 ? 17.062 -30.312 7.457 1 87.75 96 GLU A CA 1
ATOM 776 C C . GLU A 1 96 ? 17.594 -29.484 6.289 1 87.75 96 GLU A C 1
ATOM 778 O O . GLU A 1 96 ? 17.766 -28.266 6.402 1 87.75 96 GLU A O 1
ATOM 783 N N . HIS A 1 97 ? 17.797 -30.141 5.137 1 89.5 97 HIS A N 1
ATOM 784 C CA . HIS A 1 97 ? 18.469 -29.438 4.051 1 89.5 97 HIS A CA 1
ATOM 785 C C . HIS A 1 97 ? 17.609 -29.406 2.795 1 89.5 97 HIS A C 1
ATOM 787 O O . HIS A 1 97 ? 18.062 -28.969 1.734 1 89.5 97 HIS A O 1
ATOM 793 N N . THR A 1 98 ? 16.406 -29.906 2.906 1 91.38 98 THR A N 1
ATOM 794 C CA . THR A 1 98 ? 15.594 -30.031 1.699 1 91.38 98 THR A CA 1
ATOM 795 C C . THR A 1 98 ? 14.188 -29.484 1.933 1 91.38 98 THR A C 1
ATOM 797 O O . THR A 1 98 ? 13.562 -29.797 2.951 1 91.38 98 THR A O 1
ATOM 800 N N . ALA A 1 99 ? 13.734 -28.641 0.955 1 94.12 99 ALA A N 1
ATOM 801 C CA . ALA A 1 99 ? 12.352 -28.156 0.954 1 94.12 99 ALA A CA 1
ATOM 802 C C . ALA A 1 99 ? 11.68 -28.438 -0.386 1 94.12 99 ALA A C 1
ATOM 804 O O . ALA A 1 99 ? 12.352 -28.625 -1.401 1 94.12 99 ALA A O 1
ATOM 805 N N . LYS A 1 100 ? 10.43 -28.594 -0.245 1 94.06 100 LYS A N 1
ATOM 806 C CA . LYS A 1 100 ? 9.609 -28.891 -1.417 1 94.06 100 LYS A CA 1
ATOM 807 C C . LYS A 1 100 ? 8.438 -27.922 -1.526 1 94.06 100 LYS A C 1
ATOM 809 O O . LYS A 1 100 ? 7.785 -27.609 -0.527 1 94.06 100 LYS A O 1
ATOM 814 N N . THR A 1 101 ? 8.273 -27.359 -2.783 1 93.56 101 THR A N 1
ATOM 815 C CA . THR A 1 101 ? 7.094 -26.562 -3.088 1 93.56 101 THR A CA 1
ATOM 816 C C . THR A 1 101 ? 6.254 -27.219 -4.176 1 93.56 101 THR A C 1
ATOM 818 O O . THR A 1 101 ? 6.742 -27.469 -5.281 1 93.56 101 THR A O 1
ATOM 821 N N . GLU A 1 102 ? 5 -27.453 -3.818 1 93.56 102 GLU A N 1
ATOM 822 C CA . GLU A 1 102 ? 4.078 -28.125 -4.723 1 93.56 102 GLU A CA 1
ATOM 823 C C . GLU A 1 102 ? 3.072 -27.156 -5.324 1 93.56 102 GLU A C 1
ATOM 825 O O . GLU A 1 102 ? 2.59 -26.25 -4.633 1 93.56 102 GLU A O 1
ATOM 830 N N . PHE A 1 103 ? 2.777 -27.391 -6.605 1 93.12 103 PHE A N 1
ATOM 831 C CA . PHE A 1 103 ? 1.836 -26.547 -7.332 1 93.12 103 PHE A CA 1
ATOM 832 C C . PHE A 1 103 ? 0.659 -27.375 -7.844 1 93.12 103 PHE A C 1
ATOM 834 O O . PHE A 1 103 ? 0.848 -28.359 -8.562 1 93.12 103 PHE A O 1
ATOM 841 N N . TYR A 1 104 ? -0.534 -26.906 -7.449 1 93.81 104 TYR A N 1
ATOM 842 C CA . TYR A 1 104 ? -1.766 -27.609 -7.793 1 93.81 104 TYR A CA 1
ATOM 843 C C . TYR A 1 104 ? -2.65 -26.75 -8.688 1 93.81 104 TYR A C 1
ATOM 845 O O . TYR A 1 104 ? -2.666 -25.516 -8.57 1 93.81 104 TYR A O 1
ATOM 853 N N . ASN A 1 105 ? -3.379 -27.422 -9.57 1 90.81 105 ASN A N 1
ATOM 854 C CA . ASN A 1 105 ? -4.32 -26.688 -10.414 1 90.81 105 ASN A CA 1
ATOM 855 C C . ASN A 1 105 ? -5.637 -26.438 -9.688 1 90.81 105 ASN A C 1
ATOM 857 O O . ASN A 1 105 ? -5.762 -26.719 -8.5 1 90.81 105 ASN A O 1
ATOM 861 N N . ALA A 1 106 ? -6.543 -25.844 -10.391 1 89.88 106 ALA A N 1
ATOM 862 C CA . ALA A 1 106 ? -7.812 -25.422 -9.812 1 89.88 106 ALA A CA 1
ATOM 863 C C . ALA A 1 106 ? -8.609 -26.625 -9.305 1 89.88 106 ALA A C 1
ATOM 865 O O . ALA A 1 106 ? -9.414 -26.5 -8.383 1 89.88 106 ALA A O 1
ATOM 866 N N . ASP A 1 107 ? -8.414 -27.797 -9.812 1 92.19 107 ASP A N 1
ATOM 867 C CA . ASP A 1 107 ? -9.125 -29 -9.422 1 92.19 107 ASP A CA 1
ATOM 868 C C . ASP A 1 107 ? -8.438 -29.688 -8.242 1 92.19 107 ASP A C 1
ATOM 870 O O . ASP A 1 107 ? -8.906 -30.734 -7.766 1 92.19 107 ASP A O 1
ATOM 874 N N . GLY A 1 108 ? -7.336 -29.188 -7.844 1 93.06 108 GLY A N 1
ATOM 875 C CA . GLY A 1 108 ? -6.621 -29.75 -6.711 1 93.06 108 GLY A CA 1
ATOM 876 C C . GLY A 1 108 ? -5.645 -30.844 -7.105 1 93.06 108 GLY A C 1
ATOM 877 O O . GLY A 1 108 ? -5.227 -31.641 -6.27 1 93.06 108 GLY A O 1
ATOM 878 N N . GLU A 1 109 ? -5.359 -30.859 -8.383 1 93.38 109 GLU A N 1
ATOM 879 C CA . GLU A 1 109 ? -4.414 -31.875 -8.844 1 93.38 109 GLU A CA 1
ATOM 880 C C . GLU A 1 109 ? -2.99 -31.328 -8.883 1 93.38 109 GLU A C 1
ATOM 882 O O . GLU A 1 109 ? -2.764 -30.203 -9.328 1 93.38 109 GLU A O 1
ATOM 887 N N . LEU A 1 110 ? -2.102 -32.062 -8.469 1 94.12 110 LEU A N 1
ATOM 888 C CA . LEU A 1 110 ? -0.694 -31.703 -8.547 1 94.12 110 LEU A CA 1
ATOM 889 C C . LEU A 1 110 ? -0.243 -31.578 -10 1 94.12 110 LEU A C 1
ATOM 891 O O . LEU A 1 110 ? -0.473 -32.5 -10.797 1 94.12 110 LEU A O 1
ATOM 895 N N . VAL A 1 111 ? 0.398 -30.5 -10.328 1 91.12 111 VAL A N 1
ATOM 896 C CA . VAL A 1 111 ? 0.876 -30.281 -11.688 1 91.12 111 VAL A CA 1
ATOM 897 C C . VAL A 1 111 ? 2.395 -30.453 -11.734 1 91.12 111 VAL A C 1
ATOM 899 O O . VAL A 1 111 ? 2.92 -31.188 -12.57 1 91.12 111 VAL A O 1
ATOM 902 N N . PHE A 1 112 ? 3.076 -29.812 -10.789 1 90.31 112 PHE A N 1
ATOM 903 C CA . PHE A 1 112 ? 4.523 -29.938 -10.664 1 90.31 112 PHE A CA 1
ATOM 904 C C . PHE A 1 112 ? 4.988 -29.516 -9.281 1 90.31 112 PHE A C 1
ATOM 906 O O . PHE A 1 112 ? 4.191 -29.047 -8.469 1 90.31 112 PHE A O 1
ATOM 913 N N . TYR A 1 113 ? 6.246 -29.766 -8.977 1 90.94 113 TYR A N 1
ATOM 914 C CA . TYR A 1 113 ? 6.82 -29.328 -7.711 1 90.94 113 TYR A CA 1
ATOM 915 C C . TYR A 1 113 ? 8.305 -29.016 -7.867 1 90.94 113 TYR A C 1
ATOM 917 O O . TYR A 1 113 ? 8.969 -29.531 -8.766 1 90.94 113 TYR A O 1
ATOM 925 N N . ASP A 1 114 ? 8.719 -28.062 -7.031 1 89.38 114 ASP A N 1
ATOM 926 C CA . ASP A 1 114 ? 10.125 -27.688 -6.934 1 89.38 114 ASP A CA 1
ATOM 927 C C . ASP A 1 114 ? 10.766 -28.266 -5.676 1 89.38 114 ASP A C 1
ATOM 929 O O . ASP A 1 114 ? 10.141 -28.297 -4.613 1 89.38 114 ASP A O 1
ATOM 933 N N . VAL A 1 115 ? 11.992 -28.703 -5.828 1 91.75 115 VAL A N 1
ATOM 934 C CA . VAL A 1 115 ? 12.773 -29.156 -4.688 1 91.75 115 VAL A CA 1
ATOM 935 C C . VAL A 1 115 ? 13.984 -28.25 -4.5 1 91.75 115 VAL A C 1
ATOM 937 O O . VAL A 1 115 ? 14.719 -27.984 -5.453 1 91.75 115 VAL A O 1
ATOM 940 N N . PHE A 1 116 ? 14.078 -27.797 -3.262 1 90.81 116 PHE A N 1
ATOM 941 C CA . PHE A 1 116 ? 15.195 -26.938 -2.898 1 90.81 116 PHE A CA 1
ATOM 942 C C . PHE A 1 116 ? 16.141 -27.641 -1.929 1 90.81 116 PHE A C 1
ATOM 944 O O . PHE A 1 116 ? 15.688 -28.203 -0.928 1 90.81 116 PHE A O 1
ATOM 951 N N . GLN A 1 117 ? 17.375 -27.625 -2.254 1 88.5 117 GLN A N 1
ATOM 952 C CA . GLN A 1 117 ? 18.375 -28.203 -1.384 1 88.5 117 GLN A CA 1
ATOM 953 C C . GLN A 1 117 ? 19.406 -27.156 -0.961 1 88.5 117 GLN A C 1
ATOM 955 O O . GLN A 1 117 ? 19.969 -26.453 -1.804 1 88.5 117 GLN A O 1
ATOM 960 N N . TYR A 1 118 ? 19.516 -27 0.316 1 83.12 118 TYR A N 1
ATOM 961 C CA . TYR A 1 118 ? 20.453 -26.062 0.897 1 83.12 118 TYR A CA 1
ATOM 962 C C . TYR A 1 118 ? 21.766 -26.766 1.255 1 83.12 118 TYR A C 1
ATOM 964 O O . TYR A 1 118 ? 21.766 -27.828 1.868 1 83.12 118 TYR A O 1
ATOM 972 N N . GLU A 1 119 ? 22.75 -26.359 0.565 1 73.75 119 GLU A N 1
ATOM 973 C CA . GLU A 1 119 ? 24.047 -26.938 0.937 1 73.75 119 GLU A CA 1
ATOM 974 C C . GLU A 1 119 ? 24.703 -26.125 2.049 1 73.75 119 GLU A C 1
ATOM 976 O O . GLU A 1 119 ? 24.578 -24.906 2.094 1 73.75 119 GLU A O 1
ATOM 981 N N . ASN A 1 120 ? 24.781 -26.703 3.221 1 64.56 120 ASN A N 1
ATOM 982 C CA . ASN A 1 120 ? 25.438 -26.109 4.387 1 64.56 120 ASN A CA 1
ATOM 983 C C . ASN A 1 120 ? 26.812 -25.547 4.043 1 64.56 120 ASN A C 1
ATOM 985 O O . ASN A 1 120 ? 27.609 -25.281 4.938 1 64.56 120 ASN A O 1
ATOM 989 N N . ASP A 1 121 ? 27 -25.453 2.787 1 58.62 121 ASP A N 1
ATOM 990 C CA . ASP A 1 121 ? 28.359 -24.906 2.666 1 58.62 121 ASP A CA 1
ATOM 991 C C . 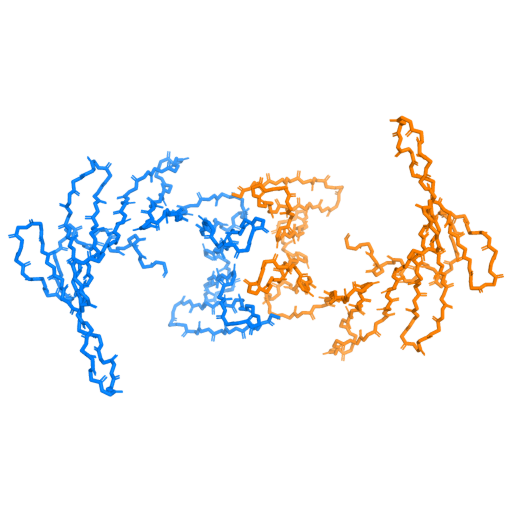ASP A 1 121 ? 28.344 -23.375 2.811 1 58.62 121 ASP A C 1
ATOM 993 O O . ASP A 1 121 ? 27.281 -22.766 2.902 1 58.62 121 ASP A O 1
ATOM 997 N N . GLU A 1 122 ? 29.578 -22.875 3.039 1 57.69 122 GLU A N 1
ATOM 998 C CA . GLU A 1 122 ? 29.875 -21.469 3.293 1 57.69 122 GLU A CA 1
ATOM 999 C C . GLU A 1 122 ? 29.125 -20.562 2.316 1 57.69 122 GLU A C 1
ATOM 1001 O O . GLU A 1 122 ? 28.844 -19.406 2.629 1 57.69 122 GLU A O 1
ATOM 1006 N N . ILE A 1 123 ? 28.875 -21.328 1.262 1 56.16 123 ILE A N 1
ATOM 1007 C CA . ILE A 1 123 ? 28.406 -20.422 0.226 1 56.16 123 ILE A CA 1
ATOM 1008 C C . ILE A 1 123 ? 26.875 -20.344 0.255 1 56.16 123 ILE A C 1
ATOM 1010 O O . ILE A 1 123 ? 26.297 -19.375 -0.218 1 56.16 123 ILE A O 1
ATOM 1014 N N . GLY A 1 124 ? 26.281 -21.266 1.066 1 63.12 124 GLY A N 1
ATOM 1015 C CA . GLY A 1 124 ? 24.844 -21.188 1.238 1 63.12 124 GLY A CA 1
ATOM 1016 C C . GLY A 1 124 ? 24.078 -21.312 -0.066 1 63.12 124 GLY A C 1
ATOM 1017 O O . GLY A 1 124 ? 23.062 -20.641 -0.268 1 63.12 124 GLY A O 1
ATOM 1018 N N . MET A 1 125 ? 24.656 -22.141 -1.056 1 63.78 125 MET A N 1
ATOM 1019 C CA . MET A 1 125 ? 24.047 -22.266 -2.371 1 63.78 125 MET A CA 1
ATOM 1020 C C . MET A 1 125 ? 22.75 -23.062 -2.285 1 63.78 125 MET A C 1
ATOM 1022 O O . MET A 1 125 ? 22.672 -24.047 -1.559 1 63.78 125 MET A O 1
ATOM 1026 N N . VAL A 1 126 ? 21.672 -22.562 -2.811 1 73.38 126 VAL A N 1
ATOM 1027 C CA . VAL A 1 126 ? 20.406 -23.25 -2.939 1 73.38 126 VAL A CA 1
ATOM 1028 C C . VAL A 1 126 ? 20.266 -23.844 -4.344 1 73.38 126 VAL A C 1
ATOM 1030 O O . VAL A 1 126 ? 20.391 -23.109 -5.336 1 73.38 126 VAL A O 1
ATOM 1033 N N . PHE A 1 127 ? 20.281 -25.188 -4.438 1 75.69 127 PHE A N 1
ATOM 1034 C CA . PHE A 1 127 ? 19.953 -25.875 -5.684 1 75.69 127 PHE A CA 1
ATOM 1035 C C . PHE A 1 127 ? 18.453 -26.094 -5.797 1 75.69 127 PHE A C 1
ATOM 1037 O O . PHE A 1 127 ? 17.797 -26.438 -4.81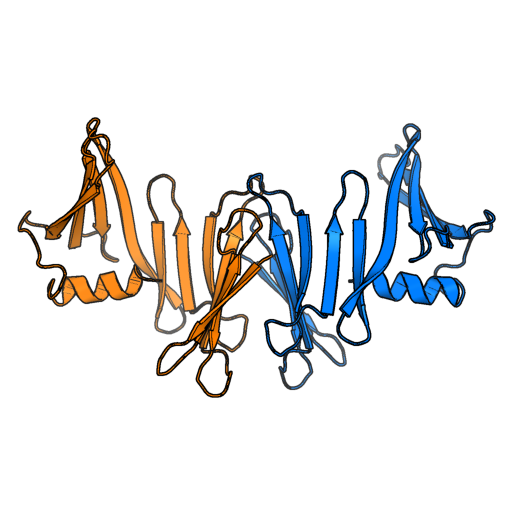6 1 75.69 127 PHE A O 1
ATOM 1044 N N . SER A 1 128 ? 17.953 -25.719 -6.945 1 84.81 128 SER A N 1
ATOM 1045 C CA . SER A 1 128 ? 16.531 -25.953 -7.164 1 84.81 128 SER A CA 1
ATOM 1046 C C . SER A 1 128 ? 16.281 -26.766 -8.438 1 84.81 128 SER A C 1
ATOM 1048 O O . SER A 1 128 ? 16.938 -26.531 -9.46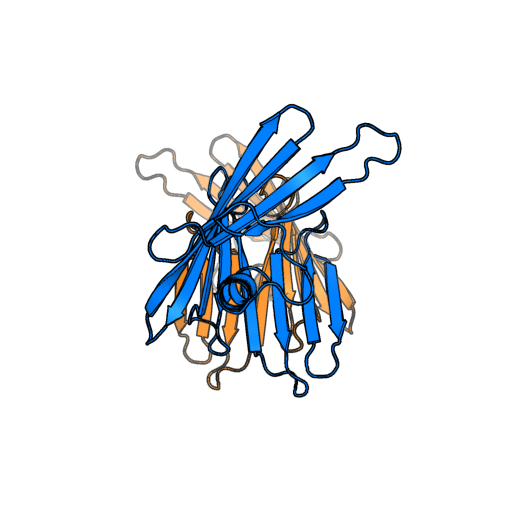1 1 84.81 128 SER A O 1
ATOM 1050 N N . ASN A 1 129 ? 15.516 -27.906 -8.289 1 87.25 129 ASN A N 1
ATOM 1051 C CA . ASN A 1 129 ? 15.039 -28.703 -9.422 1 87.25 129 ASN A CA 1
ATOM 1052 C C . ASN A 1 129 ? 13.516 -28.734 -9.477 1 87.25 129 ASN A C 1
ATOM 1054 O O . ASN A 1 129 ? 12.852 -28.656 -8.438 1 87.25 129 ASN A O 1
ATOM 1058 N N . ARG A 1 130 ? 13.062 -28.844 -10.742 1 88.75 130 ARG A N 1
ATOM 1059 C CA . ARG A 1 130 ? 11.617 -28.922 -10.961 1 88.75 130 ARG A CA 1
ATOM 1060 C C . ARG A 1 130 ? 11.219 -30.297 -11.477 1 88.75 130 ARG A C 1
ATOM 1062 O O . ARG A 1 130 ? 11.906 -30.875 -12.32 1 88.75 130 ARG A O 1
ATOM 1069 N N . PHE A 1 131 ? 10.086 -30.828 -10.914 1 91 131 PHE A N 1
ATOM 1070 C CA . PHE A 1 131 ? 9.594 -32.156 -11.273 1 91 131 PHE A CA 1
ATOM 1071 C C . PHE A 1 131 ? 8.117 -32.094 -11.641 1 91 131 PHE A C 1
ATOM 1073 O O . PHE A 1 131 ? 7.363 -31.281 -11.094 1 91 131 PHE A O 1
ATOM 1080 N N . ASP A 1 132 ? 7.781 -32.969 -12.625 1 89 132 ASP A N 1
ATOM 1081 C CA . ASP A 1 132 ? 6.355 -33.094 -12.906 1 89 132 ASP A CA 1
ATOM 1082 C C . ASP A 1 132 ? 5.668 -33.969 -11.859 1 89 132 ASP A C 1
ATOM 1084 O O . ASP A 1 132 ? 6.305 -34.438 -10.906 1 89 132 ASP A O 1
ATOM 1088 N N . LYS A 1 133 ? 4.422 -34.156 -12.062 1 89.44 133 LYS A N 1
ATOM 1089 C CA . LYS A 1 133 ? 3.621 -34.875 -11.078 1 89.44 133 LYS A CA 1
ATOM 1090 C C . LYS A 1 133 ? 4.078 -36.344 -10.953 1 89.44 133 LYS A C 1
ATOM 1092 O O . LYS A 1 133 ? 3.787 -37 -9.961 1 89.44 133 LYS A O 1
ATOM 1097 N N . ASN A 1 134 ? 4.754 -36.781 -11.922 1 90.75 134 ASN A N 1
ATOM 1098 C CA . ASN A 1 134 ? 5.195 -38.188 -11.914 1 90.75 134 ASN A CA 1
ATOM 1099 C C . ASN A 1 134 ? 6.641 -38.312 -11.445 1 90.75 134 ASN A C 1
ATOM 1101 O O . ASN A 1 134 ? 7.207 -39.406 -11.445 1 90.75 134 ASN A O 1
ATOM 1105 N N . GLY A 1 135 ? 7.246 -37.219 -11.117 1 90.25 135 GLY A N 1
ATOM 1106 C CA . GLY A 1 135 ? 8.594 -37.25 -10.562 1 90.25 135 GLY A CA 1
ATOM 1107 C C . GLY A 1 135 ? 9.672 -37.094 -11.617 1 90.25 135 GLY A C 1
ATOM 1108 O O . GLY A 1 135 ? 10.852 -37.344 -11.336 1 90.25 135 GLY A O 1
ATOM 1109 N N . LYS A 1 136 ? 9.211 -36.844 -12.828 1 88.94 136 LYS A N 1
ATOM 1110 C CA . LYS A 1 136 ? 10.195 -36.594 -13.875 1 88.94 136 LYS A CA 1
ATOM 1111 C C . LYS A 1 136 ? 10.719 -35.156 -13.828 1 88.94 136 LYS A C 1
ATOM 1113 O O . LYS A 1 136 ? 9.93 -34.219 -13.742 1 88.94 136 LYS A O 1
ATOM 1118 N N . GLU A 1 137 ? 12.016 -34.969 -13.867 1 88.25 137 GLU A N 1
ATOM 1119 C CA . GLU A 1 137 ? 12.617 -33.625 -13.836 1 88.25 137 GLU A CA 1
ATOM 1120 C C . GLU A 1 137 ? 12.266 -32.844 -15.094 1 88.25 137 GLU A C 1
ATOM 1122 O O . GLU A 1 137 ? 12.328 -33.375 -16.203 1 88.25 137 GLU A O 1
ATOM 1127 N N . LEU A 1 138 ? 11.852 -31.625 -14.898 1 83.06 138 LEU A N 1
ATOM 1128 C CA . LEU A 1 138 ? 11.461 -30.75 -15.992 1 83.06 138 LEU A CA 1
ATOM 1129 C C . LEU A 1 138 ? 12.586 -29.781 -16.344 1 83.06 138 LEU A C 1
ATOM 1131 O O . LEU A 1 138 ? 13.344 -29.359 -15.461 1 83.06 138 LEU A O 1
ATOM 1135 N N . ASP A 1 139 ? 12.672 -29.5 -17.609 1 75 139 ASP A N 1
ATOM 1136 C CA . ASP A 1 139 ? 13.586 -28.453 -18.078 1 75 139 ASP A CA 1
ATOM 1137 C C . ASP A 1 139 ? 13 -27.062 -17.828 1 75 139 ASP A C 1
ATOM 1139 O O . ASP A 1 139 ? 11.875 -26.781 -18.25 1 75 139 ASP A O 1
ATOM 1143 N N . TRP A 1 140 ? 13.688 -26.172 -17.109 1 68.75 140 TRP A N 1
ATOM 1144 C CA . TRP A 1 140 ? 13.211 -24.844 -16.75 1 68.75 140 TRP A CA 1
ATOM 1145 C C . TRP A 1 140 ? 12.836 -24.047 -17.984 1 68.75 140 TRP A C 1
ATOM 1147 O O . TRP A 1 140 ? 11.875 -23.281 -17.969 1 68.75 140 TRP A O 1
ATOM 1157 N N . GLY A 1 141 ? 13.539 -24.297 -19.047 1 64.62 141 GLY A N 1
ATOM 1158 C CA . GLY A 1 141 ? 13.336 -23.531 -20.266 1 64.62 141 GLY A CA 1
ATOM 1159 C C . GLY A 1 141 ? 12.133 -23.984 -21.062 1 64.62 141 GLY A C 1
ATOM 1160 O O . GLY A 1 141 ? 11.617 -23.25 -21.906 1 64.62 141 GLY A O 1
ATOM 1161 N N . ASN A 1 142 ? 11.688 -25.203 -20.953 1 65.62 142 ASN A N 1
ATOM 1162 C CA . ASN A 1 142 ? 10.555 -25.75 -21.703 1 65.62 142 ASN A CA 1
ATOM 1163 C C . ASN A 1 142 ? 9.773 -26.766 -20.875 1 65.62 142 ASN A C 1
ATOM 1165 O O . ASN A 1 142 ? 9.773 -27.953 -21.172 1 65.62 142 ASN A O 1
ATOM 1169 N N . PRO A 1 143 ? 9.148 -26.344 -19.828 1 62.88 143 PRO A N 1
ATOM 1170 C CA . PRO A 1 143 ? 8.57 -27.297 -18.875 1 62.88 143 PRO A CA 1
ATOM 1171 C C . PRO A 1 143 ? 7.27 -27.922 -19.375 1 62.88 143 PRO A C 1
ATOM 1173 O O . PRO A 1 143 ? 6.746 -28.859 -18.766 1 62.88 143 PRO A O 1
ATOM 1176 N N . GLY A 1 144 ? 6.77 -27.781 -20.5 1 62.69 144 GLY A N 1
ATOM 1177 C CA . GLY A 1 144 ? 5.504 -28.281 -21 1 62.69 144 GLY A CA 1
ATOM 1178 C C . GLY A 1 144 ? 4.344 -27.344 -20.766 1 62.69 144 GLY A C 1
ATOM 1179 O O . GLY A 1 144 ? 4.445 -26.406 -19.969 1 62.69 144 GLY A O 1
ATOM 1180 N N . SER A 1 145 ? 3.279 -27.531 -21.609 1 61.16 145 SER A N 1
ATOM 1181 C CA . SER A 1 145 ? 2.152 -26.609 -21.688 1 61.16 145 SER A CA 1
ATOM 1182 C C . SER A 1 145 ? 1.453 -26.469 -20.344 1 61.16 145 SER A C 1
ATOM 1184 O O . SER A 1 145 ? 1.043 -25.375 -19.953 1 61.16 145 SER A O 1
ATOM 1186 N N . GLU A 1 146 ? 1.245 -27.641 -19.656 1 59.62 146 GLU A N 1
ATOM 1187 C CA . GLU A 1 146 ? 0.523 -27.578 -18.391 1 59.62 146 GLU A CA 1
ATOM 1188 C C . GLU A 1 146 ? 1.27 -26.719 -17.359 1 59.62 146 GLU A C 1
ATOM 1190 O O . GLU A 1 146 ? 0.653 -25.969 -16.609 1 59.62 146 GLU A O 1
ATOM 1195 N N . TYR A 1 147 ? 2.482 -26.766 -17.531 1 60.81 147 TYR A N 1
ATOM 1196 C CA . TYR A 1 147 ? 3.377 -26.016 -16.656 1 60.81 147 TYR A CA 1
ATOM 1197 C C . TYR A 1 147 ? 3.312 -24.531 -16.938 1 60.81 147 TYR A C 1
ATOM 1199 O O . TYR A 1 147 ? 3.26 -23.719 -16 1 60.81 147 TYR A O 1
ATOM 1207 N N . ARG A 1 148 ? 3.334 -24.281 -18.172 1 59.69 148 ARG A N 1
ATOM 1208 C CA . ARG A 1 148 ? 3.387 -22.891 -18.594 1 59.69 148 ARG A CA 1
ATOM 1209 C C . ARG A 1 148 ? 2.141 -22.141 -18.141 1 59.69 148 ARG A C 1
ATOM 1211 O O . ARG A 1 148 ? 2.227 -20.984 -17.719 1 59.69 148 ARG A O 1
ATOM 1218 N N . ALA A 1 149 ? 1.107 -22.922 -18.219 1 56.12 149 ALA A N 1
ATOM 1219 C CA . ALA A 1 149 ? -0.148 -22.266 -17.844 1 56.12 149 ALA A CA 1
ATOM 1220 C C . ALA A 1 149 ? -0.13 -21.844 -16.391 1 56.12 149 ALA A C 1
ATOM 1222 O O . ALA A 1 149 ? -0.534 -20.719 -16.062 1 56.12 149 ALA A O 1
ATOM 1223 N N . LEU A 1 150 ? 0.362 -22.719 -15.578 1 63.22 150 LEU A N 1
ATOM 1224 C CA . LEU A 1 150 ? 0.369 -22.422 -14.148 1 63.22 150 LEU A CA 1
ATOM 1225 C C . LEU A 1 150 ? 1.456 -21.406 -13.805 1 63.22 150 LEU A C 1
ATOM 1227 O O . LEU A 1 150 ? 1.259 -20.547 -12.938 1 63.22 150 LEU A O 1
ATOM 1231 N N . GLN A 1 151 ? 2.502 -21.547 -14.516 1 56.81 151 GLN A N 1
ATOM 1232 C CA . GLN A 1 151 ? 3.627 -20.656 -14.234 1 56.81 151 GLN A CA 1
ATOM 1233 C C . GLN A 1 151 ? 3.27 -19.203 -14.531 1 56.81 151 GLN A C 1
ATOM 1235 O O . GLN A 1 151 ? 3.723 -18.297 -13.836 1 56.81 151 GLN A O 1
ATOM 1240 N N . ASN A 1 152 ? 2.529 -19.078 -15.602 1 56.09 152 ASN A N 1
ATOM 1241 C CA . ASN A 1 152 ? 2.113 -17.734 -15.953 1 56.09 152 ASN A CA 1
ATOM 1242 C C . ASN A 1 152 ? 1.346 -17.062 -14.812 1 56.09 152 ASN A C 1
ATOM 1244 O O . ASN A 1 152 ? 1.328 -15.836 -14.703 1 56.09 152 ASN A O 1
ATOM 1248 N N . TYR A 1 153 ? 0.848 -17.984 -13.969 1 54.78 153 TYR A N 1
ATOM 1249 C CA . TYR A 1 153 ? 0.059 -17.422 -12.883 1 54.78 153 TYR A CA 1
ATOM 1250 C C . TYR A 1 153 ? 0.936 -17.125 -11.672 1 54.78 153 TYR A C 1
ATOM 1252 O O . TYR A 1 153 ? 0.602 -16.266 -10.852 1 54.78 153 TYR A O 1
ATOM 1260 N N . SER A 1 154 ? 2.014 -17.891 -11.516 1 50.66 154 SER A N 1
ATOM 1261 C CA . SER A 1 154 ? 2.854 -17.766 -10.328 1 50.66 154 SER A CA 1
ATOM 1262 C C . SER A 1 154 ? 3.725 -16.516 -10.414 1 50.66 154 SER A C 1
ATOM 1264 O O . SER A 1 154 ? 4.113 -15.953 -9.383 1 50.66 154 SER A O 1
ATOM 1266 N N . ASP A 1 155 ? 4.191 -16.094 -11.609 1 52.66 155 ASP A N 1
ATOM 1267 C CA . ASP A 1 155 ? 5.219 -15.062 -11.758 1 52.66 155 ASP A CA 1
ATOM 1268 C C . ASP A 1 155 ? 4.609 -13.664 -11.695 1 52.66 155 ASP A C 1
ATOM 1270 O O . ASP A 1 155 ? 3.863 -13.266 -12.594 1 52.66 155 ASP A O 1
ATOM 1274 N N . TYR A 1 156 ? 3.967 -13.43 -10.633 1 44.59 156 TYR A N 1
ATOM 1275 C CA . TYR A 1 156 ? 3.775 -11.984 -10.602 1 44.59 156 TYR A CA 1
ATOM 1276 C C . TYR A 1 156 ? 5.113 -11.25 -10.57 1 44.59 156 TYR A C 1
ATOM 1278 O O . TYR A 1 156 ? 6.094 -11.766 -10.023 1 44.59 156 TYR A O 1
ATOM 1286 N N . MET B 1 1 ? -8.602 -7.082 0.782 1 92.31 1 MET B N 1
ATOM 1287 C CA . MET B 1 1 ? -8.648 -5.625 0.701 1 92.31 1 MET B CA 1
ATOM 1288 C C . MET B 1 1 ? -10.023 -5.148 0.245 1 92.31 1 MET B C 1
ATOM 1290 O O . MET B 1 1 ? -10.602 -5.703 -0.694 1 92.31 1 MET B O 1
ATOM 1294 N N . GLU B 1 2 ? -10.539 -4.258 1.038 1 93.81 2 GLU B N 1
ATOM 1295 C CA . GLU B 1 2 ? -11.844 -3.68 0.722 1 93.81 2 GLU B CA 1
ATOM 1296 C C . GLU B 1 2 ? -11.695 -2.314 0.056 1 93.81 2 GLU B C 1
ATOM 1298 O O . GLU B 1 2 ? -10.867 -1.501 0.473 1 93.81 2 GLU B O 1
ATOM 1303 N N . ILE B 1 3 ? -12.531 -2.131 -0.996 1 96.62 3 ILE B N 1
ATOM 1304 C CA . ILE B 1 3 ? -12.5 -0.872 -1.733 1 96.62 3 ILE B CA 1
ATOM 1305 C C . ILE B 1 3 ? -13.734 -0.044 -1.382 1 96.62 3 ILE B C 1
ATOM 1307 O O . ILE B 1 3 ? -14.859 -0.545 -1.426 1 96.62 3 ILE B O 1
ATOM 1311 N N . GLU B 1 4 ? -13.508 1.13 -0.929 1 96.44 4 GLU B N 1
ATOM 1312 C CA . GLU B 1 4 ? -14.57 2.102 -0.676 1 96.44 4 GLU B CA 1
ATOM 1313 C C . GLU B 1 4 ? -14.43 3.322 -1.579 1 96.44 4 GLU B C 1
ATOM 1315 O O . GLU B 1 4 ? -13.344 3.912 -1.67 1 96.44 4 GLU B O 1
ATOM 1320 N N . ILE B 1 5 ? -15.531 3.666 -2.268 1 96 5 ILE B N 1
ATOM 1321 C CA . ILE B 1 5 ? -15.508 4.824 -3.158 1 96 5 ILE B CA 1
ATOM 1322 C C . ILE B 1 5 ? -16.406 5.926 -2.588 1 96 5 ILE B C 1
ATOM 1324 O O . ILE B 1 5 ? -17.562 5.684 -2.264 1 96 5 ILE B O 1
ATOM 1328 N N . ILE B 1 6 ? -15.844 7.02 -2.387 1 95 6 ILE B N 1
ATOM 1329 C CA . ILE B 1 6 ? -16.594 8.195 -1.969 1 95 6 ILE B CA 1
ATOM 1330 C C . ILE B 1 6 ? -16.578 9.242 -3.08 1 95 6 ILE B C 1
ATOM 1332 O O . ILE B 1 6 ? -15.508 9.672 -3.521 1 95 6 ILE B O 1
ATOM 1336 N N . GLU B 1 7 ? -17.734 9.625 -3.551 1 94.31 7 GLU B N 1
ATOM 1337 C CA . GLU B 1 7 ? -17.859 10.625 -4.609 1 94.31 7 GLU B CA 1
ATOM 1338 C C . GLU B 1 7 ? -18.141 12.016 -4.031 1 94.31 7 GLU B C 1
ATOM 1340 O O . GLU B 1 7 ? -18.984 12.164 -3.152 1 94.31 7 GLU B O 1
ATOM 1345 N N . TYR B 1 8 ? -17.344 12.797 -4.512 1 91.81 8 TYR B N 1
ATOM 1346 C CA . TYR B 1 8 ? -17.562 14.203 -4.184 1 91.81 8 TYR B CA 1
ATOM 1347 C C . TYR B 1 8 ? -18 14.992 -5.414 1 91.81 8 TYR B C 1
ATOM 1349 O O . TYR B 1 8 ? -18.109 14.43 -6.504 1 91.81 8 TYR B O 1
ATOM 1357 N N . GLY B 1 9 ? -18.484 16.219 -5.316 1 90.19 9 GLY B N 1
ATOM 1358 C CA . GLY B 1 9 ? -18.984 17.016 -6.43 1 90.19 9 GLY B CA 1
ATOM 1359 C C . GLY B 1 9 ? -17.969 17.188 -7.539 1 90.19 9 GLY B C 1
ATOM 1360 O O . GLY B 1 9 ? -18.297 17.109 -8.719 1 90.19 9 GLY B O 1
ATOM 1361 N N . ASN B 1 10 ? -16.703 17.281 -7.199 1 92.94 10 ASN B N 1
ATOM 1362 C CA . ASN B 1 10 ? -15.711 17.609 -8.219 1 92.94 10 ASN B CA 1
ATOM 1363 C C . ASN B 1 10 ? -14.609 16.547 -8.289 1 92.94 10 ASN B C 1
ATOM 1365 O O . ASN B 1 10 ? -13.695 16.656 -9.109 1 92.94 10 ASN B O 1
ATOM 1369 N N . HIS B 1 11 ? -14.633 15.555 -7.41 1 94.19 11 HIS B N 1
ATOM 1370 C CA . HIS B 1 11 ? -13.648 14.477 -7.414 1 94.19 11 HIS B CA 1
ATOM 1371 C C . HIS B 1 11 ? -14.18 13.242 -6.691 1 94.19 11 HIS B C 1
ATOM 1373 O O . HIS B 1 11 ? -15.273 13.273 -6.129 1 94.19 11 HIS B O 1
ATOM 1379 N N . LYS B 1 12 ? -13.516 12.164 -6.852 1 95.44 12 LYS B N 1
ATOM 1380 C CA . LYS B 1 12 ? -13.836 10.969 -6.074 1 95.44 12 LYS B CA 1
ATOM 1381 C C . LYS B 1 12 ? -12.594 10.414 -5.383 1 95.44 12 LYS B C 1
ATOM 1383 O O . LYS B 1 12 ? -11.477 10.648 -5.832 1 95.44 12 LYS B O 1
ATOM 1388 N N . GLN B 1 13 ? -12.828 9.758 -4.289 1 96.25 13 GLN B N 1
ATOM 1389 C CA . GLN B 1 13 ? -11.781 9.094 -3.521 1 96.25 13 GLN B CA 1
ATOM 1390 C C . GLN B 1 13 ? -12.031 7.59 -3.443 1 96.25 13 GLN B C 1
ATOM 1392 O O . GLN B 1 13 ? -13.164 7.152 -3.236 1 96.25 13 GLN B O 1
ATOM 1397 N N . ILE B 1 14 ? -10.984 6.883 -3.736 1 97.44 14 ILE B N 1
ATOM 1398 C CA . ILE B 1 14 ? -11.016 5.434 -3.574 1 97.44 14 ILE B CA 1
ATOM 1399 C C . ILE B 1 14 ? -10.133 5.027 -2.396 1 97.44 14 ILE B C 1
ATOM 1401 O O . ILE B 1 14 ? -8.93 5.312 -2.385 1 97.44 14 ILE B O 1
ATOM 1405 N N . PHE B 1 15 ? -10.727 4.43 -1.417 1 97.38 15 PHE B N 1
ATOM 1406 C CA . PHE B 1 15 ? -10.023 3.918 -0.248 1 97.38 15 PHE B CA 1
ATOM 1407 C C . PHE B 1 15 ? -9.773 2.42 -0.378 1 97.38 15 PHE B C 1
ATOM 1409 O O . PHE B 1 15 ? -10.711 1.648 -0.605 1 97.38 15 PHE B O 1
ATOM 1416 N N . TYR B 1 16 ? -8.5 2.045 -0.311 1 97.38 16 TYR B N 1
ATOM 1417 C CA . TYR B 1 16 ? -8.109 0.642 -0.219 1 97.38 16 TYR B CA 1
ATOM 1418 C C . TYR B 1 16 ? -7.836 0.245 1.227 1 97.38 16 TYR B C 1
ATOM 1420 O O . TYR B 1 16 ? -6.812 0.624 1.798 1 97.38 16 TYR B O 1
ATOM 1428 N N . ARG B 1 17 ? -8.695 -0.551 1.806 1 95.25 17 ARG B N 1
ATOM 1429 C CA . ARG B 1 17 ? -8.617 -0.849 3.232 1 95.25 17 ARG B CA 1
ATOM 1430 C C . ARG B 1 17 ? -8.25 -2.311 3.467 1 95.25 17 ARG B C 1
ATOM 1432 O O . ARG B 1 17 ? -8.742 -3.197 2.766 1 95.25 17 ARG B O 1
ATOM 1439 N N . ASN B 1 18 ? -7.371 -2.473 4.449 1 91.31 18 ASN B N 1
ATOM 1440 C CA . ASN B 1 18 ? -7.039 -3.846 4.812 1 91.31 18 ASN B CA 1
ATOM 1441 C C . ASN B 1 18 ? -8.172 -4.508 5.594 1 91.31 18 ASN B C 1
ATOM 1443 O O . ASN B 1 18 ? -9.242 -3.918 5.77 1 91.31 18 ASN B O 1
ATOM 1447 N N . GLY B 1 19 ? -7.984 -5.742 5.992 1 88.19 19 GLY B N 1
ATOM 1448 C CA . GLY B 1 19 ? -9.008 -6.516 6.684 1 88.19 19 GLY B CA 1
ATOM 1449 C C . GLY B 1 19 ? -9.445 -5.891 7.992 1 88.19 19 GLY B C 1
ATOM 1450 O O . GLY B 1 19 ? -10.523 -6.203 8.508 1 88.19 19 GLY B O 1
ATOM 1451 N N . ASN B 1 20 ? -8.609 -5.02 8.562 1 88.06 20 ASN B N 1
ATOM 1452 C CA . ASN B 1 20 ? -8.93 -4.344 9.812 1 88.06 20 ASN B CA 1
ATOM 1453 C C . ASN B 1 20 ? -9.578 -2.986 9.57 1 88.06 20 ASN B C 1
ATOM 1455 O O . ASN B 1 20 ? -9.758 -2.201 10.5 1 88.06 20 ASN B O 1
ATOM 1459 N N . GLY B 1 21 ? -9.766 -2.652 8.391 1 91.38 21 GLY B N 1
ATOM 1460 C CA . GLY B 1 21 ? -10.445 -1.414 8.047 1 91.38 21 GLY B CA 1
ATOM 1461 C C . GLY B 1 21 ? -9.508 -0.233 7.91 1 91.38 21 GLY B C 1
ATOM 1462 O O . GLY B 1 21 ? -9.945 0.906 7.75 1 91.38 21 GLY B O 1
ATOM 1463 N N . VAL B 1 22 ? -8.281 -0.493 8 1 89.75 22 VAL B N 1
ATOM 1464 C CA . VAL B 1 22 ? -7.301 0.583 7.898 1 89.75 22 VAL B CA 1
ATOM 1465 C C . VAL B 1 22 ? -6.973 0.852 6.434 1 89.75 22 VAL B C 1
ATOM 1467 O O . VAL B 1 22 ? -6.668 -0.075 5.68 1 89.75 22 VAL B O 1
ATOM 1470 N N . ALA B 1 23 ? -7.086 2.121 6.055 1 91.88 23 ALA B N 1
ATOM 1471 C CA . ALA B 1 23 ? -6.742 2.492 4.684 1 91.88 23 ALA B CA 1
ATOM 1472 C C . ALA B 1 23 ? -5.238 2.395 4.449 1 91.88 23 ALA B C 1
ATOM 1474 O O . ALA B 1 23 ? -4.449 3.014 5.168 1 91.88 23 ALA B O 1
ATOM 1475 N N . GLN B 1 24 ? -4.895 1.639 3.418 1 93.94 24 GLN B N 1
ATOM 1476 C CA . GLN B 1 24 ? -3.49 1.498 3.047 1 93.94 24 GLN B CA 1
ATOM 1477 C C . GLN B 1 24 ? -3.146 2.377 1.848 1 93.94 24 GLN B C 1
ATOM 1479 O O . GLN B 1 24 ? -1.975 2.658 1.592 1 93.94 24 GLN B O 1
ATOM 1484 N N . ARG B 1 25 ? -4.148 2.717 1.123 1 96.75 25 ARG B N 1
ATOM 1485 C CA . ARG B 1 25 ? -4.035 3.58 -0.048 1 96.75 25 ARG B CA 1
ATOM 1486 C C . ARG B 1 25 ? -5.293 4.422 -0.235 1 96.75 25 ARG B C 1
ATOM 1488 O O . ARG B 1 25 ? -6.406 3.936 -0.026 1 96.75 25 ARG B O 1
ATOM 1495 N N . ILE B 1 26 ? -5.113 5.66 -0.56 1 96.75 26 ILE B N 1
ATOM 1496 C CA . ILE B 1 26 ? -6.203 6.543 -0.965 1 96.75 26 ILE B CA 1
ATOM 1497 C C . ILE B 1 26 ? -5.895 7.152 -2.33 1 96.75 26 ILE B C 1
ATOM 1499 O O . ILE B 1 26 ? -4.898 7.863 -2.488 1 96.75 26 ILE B O 1
ATOM 1503 N N . LEU B 1 27 ? -6.707 6.852 -3.281 1 97.5 27 LEU B N 1
ATOM 1504 C CA . LEU B 1 27 ? -6.574 7.375 -4.637 1 97.5 27 LEU B CA 1
ATOM 1505 C C . LEU B 1 27 ? -7.629 8.445 -4.91 1 97.5 27 LEU B C 1
ATOM 1507 O O . LEU B 1 27 ? -8.82 8.219 -4.672 1 97.5 27 LEU B O 1
ATOM 1511 N N . VAL B 1 28 ? -7.191 9.578 -5.332 1 96.56 28 VAL B N 1
ATOM 1512 C CA . VAL B 1 28 ? -8.102 10.664 -5.668 1 96.56 28 VAL B CA 1
ATOM 1513 C C . VAL B 1 28 ? -8.141 10.859 -7.18 1 96.56 28 VAL B C 1
ATOM 1515 O O . VAL B 1 28 ? -7.105 11.086 -7.812 1 96.56 28 VAL B O 1
ATOM 1518 N N . LEU B 1 29 ? -9.297 10.797 -7.688 1 96.38 29 LEU B N 1
ATOM 1519 C CA . LEU B 1 29 ? -9.508 10.969 -9.125 1 96.38 29 LEU B CA 1
ATOM 1520 C C . LEU B 1 29 ? -10.383 12.195 -9.391 1 96.38 29 LEU B C 1
ATOM 1522 O O . LEU B 1 29 ? -11.289 12.5 -8.617 1 96.38 29 LEU B O 1
ATOM 1526 N N . ASP B 1 30 ? -10.102 12.8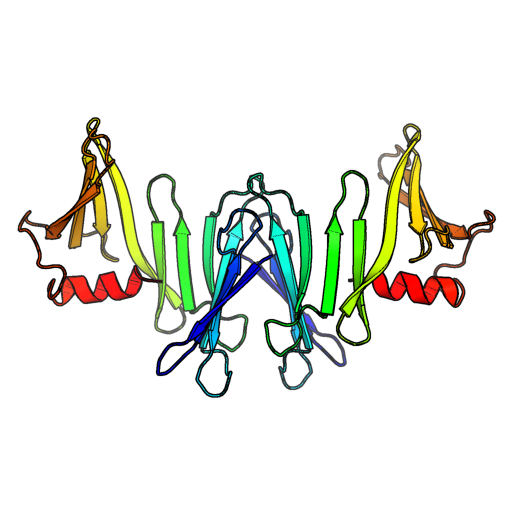2 -10.5 1 94.75 30 ASP B N 1
ATOM 1527 C CA . ASP B 1 30 ? -11.016 13.867 -10.93 1 94.75 30 ASP B CA 1
ATOM 1528 C C . ASP B 1 30 ? -12.227 13.281 -11.656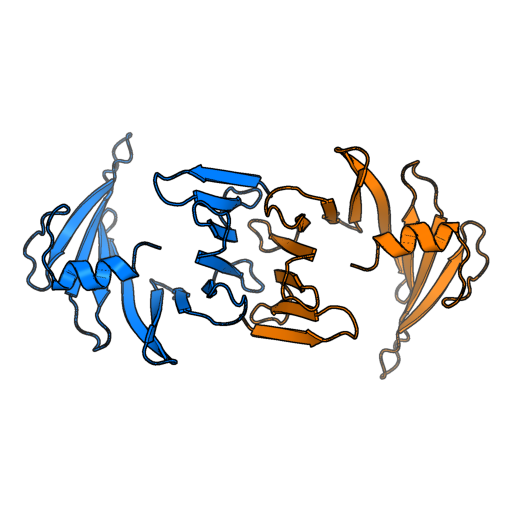 1 94.75 30 ASP B C 1
ATOM 1530 O O . ASP B 1 30 ? -12.406 12.062 -11.695 1 94.75 30 ASP B O 1
ATOM 1534 N N . LEU B 1 31 ? -13.062 14.125 -12.172 1 91.5 31 LEU B N 1
ATOM 1535 C CA . LEU B 1 31 ? -14.312 13.688 -12.797 1 91.5 31 LEU B CA 1
ATOM 1536 C C . LEU B 1 31 ? -14.031 12.961 -14.109 1 91.5 31 LEU B C 1
ATOM 1538 O O . LEU B 1 31 ? -14.906 12.258 -14.633 1 91.5 31 LEU B O 1
ATOM 1542 N N . ASN B 1 32 ? -12.867 13.148 -14.703 1 92.69 32 ASN B N 1
ATOM 1543 C CA . ASN B 1 32 ? -12.469 12.453 -15.922 1 92.69 32 ASN B CA 1
ATOM 1544 C C . ASN B 1 32 ? -11.672 11.188 -15.609 1 92.69 32 ASN B C 1
ATOM 1546 O O . ASN B 1 32 ? -11.016 10.625 -16.484 1 92.69 32 ASN B O 1
ATOM 1550 N N . HIS B 1 33 ? -11.586 10.852 -14.297 1 91 33 HIS B N 1
ATOM 1551 C CA . HIS B 1 33 ? -10.938 9.641 -13.812 1 91 33 HIS B CA 1
ATOM 1552 C C . HIS B 1 33 ? -9.422 9.742 -13.922 1 91 33 HIS B C 1
ATOM 1554 O O . HIS B 1 33 ? -8.734 8.727 -14.055 1 91 33 HIS B O 1
ATOM 1560 N N . GLN B 1 34 ? -8.977 11.008 -14.008 1 93.5 34 GLN B N 1
ATOM 1561 C CA . GLN B 1 34 ? -7.535 11.211 -13.938 1 93.5 34 GLN B CA 1
ATOM 1562 C C . GLN B 1 34 ? -7.055 11.297 -12.492 1 93.5 34 GLN B C 1
ATOM 1564 O O . GLN B 1 34 ? -7.73 11.891 -11.648 1 93.5 34 GLN B O 1
ATOM 1569 N N . ILE B 1 35 ? -5.879 10.734 -12.297 1 95.44 35 ILE B N 1
ATOM 1570 C CA . ILE B 1 35 ? -5.316 10.734 -10.953 1 95.44 35 ILE B CA 1
ATOM 1571 C C . ILE B 1 35 ? -4.895 12.156 -10.578 1 95.44 35 ILE B C 1
ATOM 1573 O O . ILE B 1 35 ? -4.188 12.82 -11.336 1 95.44 35 ILE B O 1
ATOM 1577 N N . ILE B 1 36 ? -5.379 12.625 -9.438 1 94.56 36 ILE B N 1
ATOM 1578 C CA . ILE B 1 36 ? -4.957 13.883 -8.844 1 94.56 36 ILE B CA 1
ATOM 1579 C C . ILE B 1 36 ? -3.881 13.625 -7.793 1 94.56 36 ILE B C 1
ATOM 1581 O O . ILE B 1 36 ? -2.855 14.312 -7.766 1 94.56 36 ILE B O 1
ATOM 1585 N N . GLN B 1 37 ? -4.152 12.695 -6.922 1 94.88 37 GLN B N 1
ATOM 1586 C CA . GLN B 1 37 ? -3.246 12.289 -5.852 1 94.88 37 GLN B CA 1
ATOM 1587 C C . GLN B 1 37 ? -3.346 10.789 -5.586 1 94.88 37 GLN B C 1
ATOM 1589 O O . GLN B 1 37 ? -4.402 10.188 -5.785 1 94.88 37 GLN B O 1
ATOM 1594 N N . ASP B 1 38 ? -2.277 10.281 -5.258 1 97.06 38 ASP B N 1
ATOM 1595 C CA . ASP B 1 38 ? -2.168 8.883 -4.871 1 97.06 38 ASP B CA 1
ATOM 1596 C C . ASP B 1 38 ? -1.399 8.734 -3.561 1 97.06 38 ASP B C 1
ATOM 1598 O O . ASP B 1 38 ? -0.173 8.859 -3.537 1 97.06 38 ASP B O 1
ATOM 1602 N N . GLU B 1 39 ? -2.115 8.461 -2.527 1 96.81 39 GLU B N 1
ATOM 1603 C CA . GLU B 1 39 ? -1.516 8.359 -1.199 1 96.81 39 GLU B CA 1
ATOM 1604 C C . GLU B 1 39 ? -1.283 6.906 -0.808 1 96.81 39 GLU B C 1
ATOM 1606 O O . GLU B 1 39 ? -2.203 6.086 -0.873 1 96.81 39 GLU B O 1
ATOM 1611 N N . LEU B 1 40 ? -0.079 6.57 -0.373 1 96.62 40 LEU B N 1
ATOM 1612 C CA . LEU B 1 40 ? 0.284 5.23 0.083 1 96.62 40 LEU B CA 1
ATOM 1613 C C . LEU B 1 40 ? 0.818 5.273 1.512 1 96.62 40 LEU B C 1
ATOM 1615 O O . LEU B 1 40 ? 1.64 6.129 1.848 1 96.62 40 LEU B O 1
ATOM 1619 N N . SER B 1 41 ? 0.307 4.379 2.256 1 94.06 41 SER B N 1
ATOM 1620 C CA . SER B 1 41 ? 0.854 4.195 3.596 1 94.06 41 SER B CA 1
ATOM 1621 C C . SER B 1 41 ? 2.086 3.297 3.572 1 94.06 41 SER B C 1
ATOM 1623 O O . SER B 1 41 ? 2.1 2.271 2.889 1 94.06 41 SER B O 1
ATOM 1625 N N . GLU B 1 42 ? 3.107 3.721 4.254 1 92.81 42 GLU B N 1
ATOM 1626 C CA . GLU B 1 42 ? 4.312 2.912 4.422 1 92.81 42 GLU B CA 1
ATOM 1627 C C . GLU B 1 42 ? 4.324 2.219 5.781 1 92.81 42 GLU B C 1
ATOM 1629 O O . GLU B 1 42 ? 4.098 2.859 6.812 1 92.81 42 GLU B O 1
ATOM 1634 N N . TYR B 1 43 ? 4.656 0.986 5.746 1 89.06 43 TYR B N 1
ATOM 1635 C CA . TYR B 1 43 ? 4.715 0.223 6.988 1 89.06 43 TYR B CA 1
ATOM 1636 C C . TYR B 1 43 ? 6.113 -0.327 7.223 1 89.06 43 TYR B C 1
ATOM 1638 O O . TYR B 1 43 ? 6.828 -0.662 6.273 1 89.06 43 TYR B O 1
ATOM 1646 N N . ASP B 1 44 ? 6.414 -0.418 8.469 1 87.19 44 ASP B N 1
ATOM 1647 C CA . ASP B 1 44 ? 7.688 -1.043 8.812 1 87.19 44 ASP B CA 1
ATOM 1648 C C . ASP B 1 44 ? 7.527 -2.547 9.016 1 87.19 44 ASP B C 1
ATOM 1650 O O . ASP B 1 44 ? 6.449 -3.098 8.781 1 87.19 44 ASP B O 1
ATOM 1654 N N . ALA B 1 45 ? 8.609 -3.16 9.398 1 80.62 45 ALA B N 1
ATOM 1655 C CA . ALA B 1 45 ? 8.656 -4.617 9.492 1 80.62 45 ALA B CA 1
ATOM 1656 C C . ALA B 1 45 ? 7.738 -5.125 10.602 1 80.62 45 ALA B C 1
ATOM 1658 O O . ALA B 1 45 ? 7.375 -6.305 10.625 1 80.62 45 ALA B O 1
ATOM 1659 N N . ASN B 1 46 ? 7.418 -4.203 11.539 1 83.12 46 ASN B N 1
ATOM 1660 C CA . ASN B 1 46 ? 6.543 -4.586 12.648 1 83.12 46 ASN B CA 1
ATOM 1661 C C . ASN B 1 46 ? 5.082 -4.277 12.336 1 83.12 46 ASN B C 1
ATOM 1663 O O . ASN B 1 46 ? 4.219 -4.402 13.211 1 83.12 46 ASN B O 1
ATOM 1667 N N . GLY B 1 47 ? 4.848 -3.807 11.141 1 80.56 47 GLY B N 1
ATOM 1668 C CA . GLY B 1 47 ? 3.477 -3.535 10.742 1 80.56 47 GLY B CA 1
ATOM 1669 C C . GLY B 1 47 ? 2.98 -2.176 11.188 1 80.56 47 GLY B C 1
ATOM 1670 O O . GLY B 1 47 ? 1.78 -1.897 11.133 1 80.56 47 GLY B O 1
ATOM 1671 N N . LYS B 1 48 ? 3.885 -1.444 11.719 1 86.44 48 LYS B N 1
ATOM 1672 C CA . LYS B 1 48 ? 3.518 -0.087 12.109 1 86.44 48 LYS B CA 1
ATOM 1673 C C . LYS B 1 48 ? 3.59 0.869 10.922 1 86.44 48 LYS B C 1
ATOM 1675 O O . LYS B 1 48 ? 4.566 0.862 10.172 1 86.44 48 LYS B O 1
ATOM 1680 N N . CYS B 1 49 ? 2.518 1.644 10.781 1 90.5 49 CYS B N 1
ATOM 1681 C CA . CYS B 1 49 ? 2.562 2.689 9.766 1 90.5 49 CYS B CA 1
ATOM 1682 C C . CYS B 1 49 ? 3.566 3.771 10.141 1 90.5 49 CYS B C 1
ATOM 1684 O O . CYS B 1 49 ? 3.459 4.379 11.211 1 90.5 49 CYS B O 1
ATOM 1686 N N . VAL B 1 50 ? 4.516 4.035 9.266 1 93.81 50 VAL B N 1
ATOM 1687 C CA . VAL B 1 50 ? 5.582 4.965 9.633 1 93.81 50 VAL B CA 1
ATOM 1688 C C . VAL B 1 50 ? 5.449 6.246 8.812 1 93.81 50 VAL B C 1
ATOM 1690 O O . VAL B 1 50 ? 6.023 7.281 9.164 1 93.81 50 VAL B O 1
ATOM 1693 N N . ALA B 1 51 ? 4.73 6.148 7.742 1 95.75 51 ALA B N 1
ATOM 1694 C CA . ALA B 1 51 ? 4.566 7.348 6.926 1 95.75 51 ALA B CA 1
ATOM 1695 C C . ALA B 1 51 ? 3.416 7.184 5.938 1 95.75 51 ALA B C 1
ATOM 1697 O O . ALA B 1 51 ? 3.037 6.059 5.598 1 95.75 51 ALA B O 1
ATOM 1698 N N . ASN B 1 52 ? 2.855 8.227 5.574 1 95.62 52 ASN B N 1
ATOM 1699 C CA . ASN B 1 52 ? 1.992 8.352 4.406 1 95.62 52 ASN B CA 1
ATOM 1700 C C . ASN B 1 52 ? 2.625 9.227 3.33 1 95.62 52 ASN B C 1
ATOM 1702 O O . ASN B 1 52 ? 3.078 10.336 3.617 1 95.62 52 ASN B O 1
ATOM 1706 N N . MET B 1 53 ? 2.688 8.75 2.154 1 96.44 53 MET B N 1
ATOM 1707 C CA . MET B 1 53 ? 3.271 9.492 1.038 1 96.44 53 MET B CA 1
ATOM 1708 C C . MET B 1 53 ? 2.232 9.742 -0.05 1 96.44 53 MET B C 1
ATOM 1710 O O . MET B 1 53 ? 1.488 8.836 -0.426 1 96.44 53 MET B O 1
ATOM 1714 N N . VAL B 1 54 ? 2.232 10.984 -0.471 1 96.56 54 VAL B N 1
ATOM 1715 C CA . VAL B 1 54 ? 1.318 11.352 -1.546 1 96.56 54 VAL B CA 1
ATOM 1716 C C . VAL B 1 54 ? 2.1 11.555 -2.842 1 96.56 54 VAL B C 1
ATOM 1718 O O . VAL B 1 54 ? 3.002 12.391 -2.904 1 96.56 54 VAL B O 1
ATOM 1721 N N . PHE B 1 55 ? 1.722 10.805 -3.838 1 96.88 55 PHE B N 1
ATOM 1722 C CA . PHE B 1 55 ? 2.398 10.875 -5.125 1 96.88 55 PHE B CA 1
ATOM 1723 C C . PHE B 1 55 ? 1.584 11.695 -6.121 1 96.88 55 PHE B C 1
ATOM 1725 O O . PHE B 1 55 ? 0.352 11.656 -6.102 1 96.88 55 PHE B O 1
ATOM 1732 N N . ALA B 1 56 ? 2.32 12.43 -6.93 1 95.12 56 ALA B N 1
ATOM 1733 C CA . ALA B 1 56 ? 1.727 13.156 -8.055 1 95.12 56 ALA B CA 1
ATOM 1734 C C . ALA B 1 56 ? 1.265 12.188 -9.141 1 95.12 56 ALA B C 1
ATOM 1736 O O . ALA B 1 56 ? 1.527 10.984 -9.07 1 95.12 56 ALA B O 1
ATOM 1737 N N . PRO B 1 57 ? 0.533 12.719 -10.141 1 94.25 57 PRO B N 1
ATOM 1738 C CA . PRO B 1 57 ? -0.005 11.859 -11.203 1 94.25 57 PRO B CA 1
ATOM 1739 C C . PRO B 1 57 ? 1.088 11.148 -12 1 94.25 57 PRO B C 1
ATOM 1741 O O . PRO B 1 57 ? 0.806 10.188 -12.711 1 94.25 57 PRO B O 1
ATOM 1744 N N . ASP B 1 58 ? 2.336 11.625 -11.859 1 94.19 58 ASP B N 1
ATOM 1745 C CA . ASP B 1 58 ? 3.422 10.961 -12.578 1 94.19 58 ASP B CA 1
ATOM 1746 C C . ASP B 1 58 ? 3.881 9.703 -11.836 1 94.19 58 ASP B C 1
ATOM 1748 O O . ASP B 1 58 ? 4.848 9.055 -12.25 1 94.19 58 ASP B O 1
ATOM 1752 N N . HIS B 1 59 ? 3.322 9.336 -10.688 1 95.75 59 HIS B N 1
ATOM 1753 C CA . HIS B 1 59 ? 3.428 8.086 -9.938 1 95.75 59 HIS B CA 1
ATOM 1754 C C . HIS B 1 59 ? 4.703 8.047 -9.102 1 95.75 59 HIS B C 1
ATOM 1756 O O . HIS B 1 59 ? 4.867 7.176 -8.25 1 95.75 59 HIS B O 1
ATOM 1762 N N . THR B 1 60 ? 5.625 8.992 -9.258 1 95.81 60 THR B N 1
ATOM 1763 C CA . THR B 1 60 ? 6.91 8.844 -8.578 1 95.81 60 THR B CA 1
ATOM 1764 C C . THR B 1 60 ? 7.223 10.078 -7.738 1 95.81 60 THR B C 1
ATOM 1766 O O . THR B 1 60 ? 7.957 9.992 -6.75 1 95.81 60 THR B O 1
ATOM 1769 N N . THR B 1 61 ? 6.684 11.219 -8.195 1 95.94 61 THR B N 1
ATOM 1770 C CA . THR B 1 61 ? 6.988 12.445 -7.473 1 95.94 61 THR B CA 1
ATOM 1771 C C . THR B 1 61 ? 6.176 12.531 -6.184 1 95.94 61 THR B C 1
ATOM 1773 O O . THR B 1 61 ? 4.945 12.5 -6.219 1 95.94 61 THR B O 1
ATOM 1776 N N . VAL B 1 62 ? 6.867 12.633 -5.09 1 96.5 62 VAL B N 1
ATOM 1777 C CA . VAL B 1 62 ? 6.203 12.836 -3.807 1 96.5 62 VAL B CA 1
ATOM 1778 C C . VAL B 1 62 ? 5.852 14.305 -3.629 1 96.5 62 VAL B C 1
ATOM 1780 O O . VAL B 1 62 ? 6.73 15.172 -3.678 1 96.5 62 VAL B O 1
ATOM 1783 N N . ILE B 1 63 ? 4.609 14.609 -3.393 1 96 63 ILE B N 1
ATOM 1784 C CA . ILE B 1 63 ? 4.199 16 -3.273 1 96 63 ILE B CA 1
ATOM 1785 C C . ILE B 1 63 ? 3.867 16.312 -1.816 1 96 63 ILE B C 1
ATOM 1787 O O . ILE B 1 63 ? 3.889 17.484 -1.407 1 96 63 ILE B O 1
ATOM 1791 N N . ASP B 1 64 ? 3.52 15.32 -1.043 1 95.38 64 ASP B N 1
ATOM 1792 C CA . ASP B 1 64 ? 3.271 15.445 0.39 1 95.38 64 ASP B CA 1
ATOM 1793 C C . ASP B 1 64 ? 3.705 14.18 1.133 1 95.38 64 ASP B C 1
ATOM 1795 O O . ASP B 1 64 ? 3.73 13.094 0.555 1 95.38 64 ASP B O 1
ATOM 1799 N N . MET B 1 65 ? 4.027 14.383 2.322 1 95.56 65 MET B N 1
ATOM 1800 C CA . MET B 1 65 ? 4.438 13.25 3.15 1 95.56 65 MET B CA 1
ATOM 1801 C C . MET B 1 65 ? 4.18 13.539 4.625 1 95.56 65 MET B C 1
ATOM 1803 O O . MET B 1 65 ? 4.48 14.625 5.117 1 95.56 65 MET B O 1
ATOM 1807 N N . ARG B 1 66 ? 3.619 12.617 5.27 1 95.81 66 ARG B N 1
ATOM 1808 C CA . ARG B 1 66 ? 3.533 12.617 6.723 1 95.81 66 ARG B CA 1
ATOM 1809 C C . ARG B 1 66 ? 4.383 11.5 7.328 1 95.81 66 ARG B C 1
ATOM 1811 O O . ARG B 1 66 ? 4.141 10.32 7.062 1 95.81 66 ARG B O 1
ATOM 1818 N N . LYS B 1 67 ? 5.297 11.914 8.094 1 96.25 67 LYS B N 1
ATOM 1819 C CA . LYS B 1 67 ? 6.098 10.961 8.852 1 96.25 67 LYS B CA 1
ATOM 1820 C C . LYS B 1 67 ? 5.621 10.883 10.305 1 96.25 67 LYS B C 1
ATOM 1822 O O . LYS B 1 67 ? 5.527 11.898 10.992 1 96.25 67 LYS B O 1
ATOM 1827 N N . TYR B 1 68 ? 5.402 9.703 10.695 1 95.31 68 TYR B N 1
ATOM 1828 C CA . TYR B 1 68 ? 4.922 9.539 12.062 1 95.31 68 TYR B CA 1
ATOM 1829 C C . TYR B 1 68 ? 6.086 9.398 13.031 1 95.31 68 TYR B C 1
ATOM 1831 O O . TYR B 1 68 ? 7.086 8.742 12.727 1 95.31 68 TYR B O 1
ATOM 1839 N N . THR B 1 69 ? 5.895 10.07 14.102 1 94.88 69 THR B N 1
ATOM 1840 C CA . THR B 1 69 ? 6.852 10 15.195 1 94.88 69 THR B CA 1
ATOM 1841 C C . THR B 1 69 ? 6.238 9.312 16.406 1 94.88 69 THR B C 1
ATOM 1843 O O . THR B 1 69 ? 5.082 8.883 16.359 1 94.88 69 THR B O 1
ATOM 1846 N N . GLU B 1 70 ? 7.004 9.133 17.391 1 93.38 70 GLU B N 1
ATOM 1847 C CA . GLU B 1 70 ? 6.523 8.453 18.594 1 93.38 70 GLU B CA 1
ATOM 1848 C C . GLU B 1 70 ? 5.273 9.141 19.141 1 93.38 70 GLU B C 1
ATOM 1850 O O . GLU B 1 70 ? 4.34 8.469 19.594 1 93.38 70 GLU B O 1
ATOM 1855 N N . ASN B 1 71 ? 5.254 10.445 19.141 1 94.94 71 ASN B N 1
ATOM 1856 C CA . ASN B 1 71 ? 4.141 11.148 19.781 1 94.94 71 ASN B CA 1
ATOM 1857 C C . ASN B 1 71 ? 3.477 12.133 18.812 1 94.94 71 ASN B C 1
ATOM 1859 O O . ASN B 1 71 ? 2.922 13.148 19.25 1 94.94 71 ASN B O 1
ATOM 1863 N N . GLY B 1 72 ? 3.658 11.93 17.547 1 95.75 72 GLY B N 1
ATOM 1864 C CA . GLY B 1 72 ? 3.062 12.859 16.594 1 95.75 72 GLY B CA 1
ATOM 1865 C C . GLY B 1 72 ? 3.453 12.586 15.156 1 95.75 72 GLY B C 1
ATOM 1866 O O . GLY B 1 72 ? 3.41 11.445 14.703 1 95.75 72 GLY B O 1
ATOM 1867 N N . SER B 1 73 ? 3.707 13.695 14.484 1 95.5 73 SER B N 1
ATOM 1868 C CA . SER B 1 73 ? 4.059 13.562 13.078 1 95.5 73 SER B CA 1
ATOM 1869 C C . SER B 1 73 ? 4.793 14.797 12.57 1 95.5 73 SER B C 1
ATOM 1871 O O . SER B 1 73 ? 4.758 15.852 13.203 1 95.5 73 SER B O 1
ATOM 1873 N N . GLU B 1 74 ? 5.527 14.602 11.578 1 96.06 74 GLU B N 1
ATOM 1874 C CA . GLU B 1 74 ? 6.105 15.633 10.719 1 96.06 74 GLU B CA 1
ATOM 1875 C C . GLU B 1 74 ? 5.449 15.641 9.344 1 96.06 74 GLU B C 1
ATOM 1877 O O . GLU B 1 74 ? 5.359 14.602 8.688 1 96.06 74 GLU B O 1
ATOM 1882 N N . ASP B 1 75 ? 4.988 16.781 8.984 1 95.12 75 ASP B N 1
ATOM 1883 C CA . ASP B 1 75 ? 4.359 16.906 7.668 1 95.12 75 ASP B CA 1
ATOM 1884 C C . ASP B 1 75 ? 5.25 17.672 6.699 1 95.12 75 ASP B C 1
ATOM 1886 O O . ASP B 1 75 ? 5.734 18.766 7.027 1 95.12 75 ASP B O 1
ATOM 1890 N N . TYR B 1 76 ? 5.457 17.094 5.582 1 95.69 76 TYR B N 1
ATOM 1891 C CA . TYR B 1 76 ? 6.281 17.672 4.531 1 95.69 76 TYR B CA 1
ATOM 1892 C C . TYR B 1 76 ? 5.445 17.984 3.293 1 95.69 76 TYR B C 1
ATOM 1894 O O . TYR B 1 76 ? 4.48 17.266 2.998 1 95.69 76 TYR B O 1
ATOM 1902 N N . ARG B 1 77 ? 5.867 19.047 2.568 1 94.75 77 ARG B N 1
ATOM 1903 C CA . ARG B 1 77 ? 5.266 19.406 1.292 1 94.75 77 ARG B CA 1
ATOM 1904 C C . ARG B 1 77 ? 6.336 19.734 0.256 1 94.75 77 ARG B C 1
ATOM 1906 O O . ARG B 1 77 ? 7.398 20.266 0.599 1 94.75 77 ARG B O 1
ATOM 1913 N N . ARG B 1 78 ? 5.93 19.422 -0.904 1 94.56 78 ARG B N 1
ATOM 1914 C CA . ARG B 1 78 ? 6.84 19.812 -1.977 1 94.56 78 ARG B CA 1
ATOM 1915 C C . ARG B 1 78 ? 6.637 21.266 -2.365 1 94.56 78 ARG B C 1
ATOM 1917 O O . ARG B 1 78 ? 5.566 21.641 -2.844 1 94.56 78 ARG B O 1
ATOM 1924 N N . ILE B 1 79 ? 7.598 22.031 -2.086 1 93.62 79 ILE B N 1
ATOM 1925 C CA . ILE B 1 79 ? 7.637 23.453 -2.418 1 93.62 79 ILE B CA 1
ATOM 1926 C C . ILE B 1 79 ? 8.891 23.75 -3.232 1 93.62 79 ILE B C 1
ATOM 1928 O O . ILE B 1 79 ? 10.008 23.453 -2.807 1 93.62 79 ILE B O 1
ATOM 1932 N N . ASN B 1 80 ? 8.688 24.359 -4.391 1 94.69 80 ASN B N 1
ATOM 1933 C CA . ASN B 1 80 ? 9.781 24.688 -5.301 1 94.69 80 ASN B CA 1
ATOM 1934 C C . ASN B 1 80 ? 10.664 23.469 -5.57 1 94.69 80 ASN B C 1
ATOM 1936 O O . ASN B 1 80 ? 11.891 23.562 -5.492 1 94.69 80 ASN B O 1
ATOM 1940 N N . GLY B 1 81 ? 9.992 22.375 -5.727 1 93.88 81 GLY B N 1
ATOM 1941 C CA . GLY B 1 81 ? 10.664 21.156 -6.168 1 93.88 81 GLY B CA 1
ATOM 1942 C C . GLY B 1 81 ? 11.297 20.375 -5.031 1 93.88 81 GLY B C 1
ATOM 1943 O O . GLY B 1 81 ? 11.875 19.312 -5.25 1 93.88 81 GLY B O 1
ATOM 1944 N N . LYS B 1 82 ? 11.141 20.875 -3.811 1 95.31 82 LYS B N 1
ATOM 1945 C CA . LYS B 1 82 ? 11.742 20.203 -2.668 1 95.31 82 LYS B CA 1
ATOM 1946 C C . LYS B 1 82 ? 10.695 19.906 -1.593 1 95.31 82 LYS B C 1
ATOM 1948 O O . LYS B 1 82 ? 9.781 20.703 -1.376 1 95.31 82 LYS B O 1
ATOM 1953 N N . LEU B 1 83 ? 10.883 18.703 -1.033 1 94.5 83 LEU B N 1
ATOM 1954 C CA . LEU B 1 83 ? 10.055 18.406 0.132 1 94.5 83 LEU B CA 1
ATOM 1955 C C . LEU B 1 83 ? 10.547 19.172 1.355 1 94.5 83 LEU B C 1
ATOM 1957 O O . LEU B 1 83 ? 11.695 19 1.782 1 94.5 83 LEU B O 1
ATOM 1961 N N . VAL B 1 84 ? 9.688 20 1.944 1 95.94 84 VAL B N 1
ATOM 1962 C CA . VAL B 1 84 ? 10.094 20.812 3.096 1 95.94 84 VAL B CA 1
ATOM 1963 C C . VAL B 1 84 ? 9.117 20.578 4.246 1 95.94 84 VAL B C 1
ATOM 1965 O O . VAL B 1 84 ? 7.918 20.375 4.027 1 95.94 84 VAL B O 1
ATOM 1968 N N . LEU B 1 85 ? 9.703 20.594 5.418 1 95.56 85 LEU B N 1
ATOM 1969 C CA . LEU B 1 85 ? 8.867 20.5 6.609 1 95.56 85 LEU B CA 1
ATOM 1970 C C . LEU B 1 85 ? 7.938 21.688 6.723 1 95.56 85 LEU B C 1
ATOM 1972 O O . LEU B 1 85 ? 8.383 22.844 6.617 1 95.56 85 LEU B O 1
ATOM 1976 N N . VAL B 1 86 ? 6.664 21.422 6.965 1 93.62 86 VAL B N 1
ATOM 1977 C CA . VAL B 1 86 ? 5.742 22.547 7.02 1 93.62 86 VAL B CA 1
ATOM 1978 C C . VAL B 1 86 ? 5.016 22.562 8.367 1 93.62 86 VAL B C 1
ATOM 1980 O O . VAL B 1 86 ? 4.465 23.578 8.766 1 93.62 86 VAL B O 1
ATOM 1983 N N . GLN B 1 87 ? 5.004 21.406 8.961 1 93.31 87 GLN B N 1
ATOM 1984 C CA . GLN B 1 87 ? 4.285 21.312 10.234 1 93.31 87 GLN B CA 1
ATOM 1985 C C . GLN B 1 87 ? 4.781 20.125 11.055 1 93.31 87 GLN B C 1
ATOM 1987 O O . GLN B 1 87 ? 5.117 19.078 10.5 1 93.31 87 GLN B O 1
ATOM 1992 N N . THR B 1 88 ? 4.859 20.344 12.297 1 94.62 88 THR B N 1
ATOM 1993 C CA . THR B 1 88 ? 5.012 19.234 13.227 1 94.62 88 THR B CA 1
ATOM 1994 C C . THR B 1 88 ? 3.859 19.203 14.227 1 94.62 88 THR B C 1
ATOM 1996 O O . THR B 1 88 ? 3.324 20.25 14.602 1 94.62 88 THR B O 1
ATOM 1999 N N . ARG B 1 89 ? 3.5 18 14.492 1 94.5 89 ARG B N 1
ATOM 2000 C CA . ARG B 1 89 ? 2.443 17.75 15.469 1 94.5 89 ARG B CA 1
ATOM 2001 C C . ARG B 1 89 ? 2.939 16.844 16.594 1 94.5 89 ARG B C 1
ATOM 2003 O O . ARG B 1 89 ? 3.658 15.875 16.328 1 94.5 89 ARG B O 1
ATOM 2010 N N . THR B 1 90 ? 2.623 17.188 17.828 1 95.88 90 THR B N 1
ATOM 2011 C CA . THR B 1 90 ? 2.953 16.344 18.969 1 95.88 90 THR B CA 1
ATOM 2012 C C . THR B 1 90 ? 1.755 16.219 19.906 1 95.88 90 THR B C 1
ATOM 2014 O O . THR B 1 90 ? 1.049 17.188 20.156 1 95.88 90 THR B O 1
ATOM 2017 N N . SER B 1 91 ? 1.562 15.023 20.312 1 96 91 SER B N 1
ATOM 2018 C CA . SER B 1 91 ? 0.479 14.75 21.25 1 96 91 SER B CA 1
ATOM 2019 C C . SER B 1 91 ? 1.018 14.25 22.578 1 96 91 SER B C 1
ATOM 2021 O O . SER B 1 91 ? 2.021 13.539 22.625 1 96 91 SER B O 1
ATOM 2023 N N . ARG B 1 92 ? 0.341 14.648 23.656 1 95.56 92 ARG B N 1
ATOM 2024 C CA . ARG B 1 92 ? 0.696 14.164 24.984 1 95.56 92 ARG B CA 1
ATOM 2025 C C . ARG B 1 92 ? -0.529 14.102 25.891 1 95.56 92 ARG B C 1
ATOM 2027 O O . ARG B 1 92 ? -1.484 14.859 25.703 1 95.56 92 ARG B O 1
ATOM 2034 N N . LYS B 1 93 ? -0.37 13.242 26.797 1 93.94 93 LYS B N 1
ATOM 2035 C CA . LYS B 1 93 ? -1.354 13.203 27.875 1 93.94 93 LYS B CA 1
ATOM 2036 C C . LYS B 1 93 ? -1.033 14.234 28.938 1 93.94 93 LYS B C 1
ATOM 2038 O O . LYS B 1 93 ? 0.112 14.344 29.391 1 93.94 93 LYS B O 1
ATOM 2043 N N . ILE B 1 94 ? -2.012 14.977 29.266 1 93.44 94 ILE B N 1
ATOM 2044 C CA . ILE B 1 94 ? -1.858 15.961 30.328 1 93.44 94 ILE B CA 1
ATOM 2045 C C . ILE B 1 94 ? -2.215 15.328 31.672 1 93.44 94 ILE B C 1
ATOM 2047 O O . ILE B 1 94 ? -1.523 15.539 32.656 1 93.44 94 ILE B O 1
ATOM 2051 N N . ASP B 1 95 ? -3.275 14.547 31.75 1 90.81 95 ASP B N 1
ATOM 2052 C CA . ASP B 1 95 ? -3.717 13.75 32.906 1 90.81 95 ASP B CA 1
ATOM 2053 C C . ASP B 1 95 ? -4.57 12.57 32.438 1 90.81 95 ASP B C 1
ATOM 2055 O O . ASP B 1 95 ? -4.57 12.211 31.266 1 90.81 95 ASP B O 1
ATOM 2059 N N . GLU B 1 96 ? -5.27 11.93 33.406 1 87.69 96 GLU B N 1
ATOM 2060 C CA . GLU B 1 96 ? -5.984 10.688 33.125 1 87.69 96 GLU B CA 1
ATOM 2061 C C . GLU B 1 96 ? -7.094 10.914 32.094 1 87.69 96 GLU B C 1
ATOM 2063 O O . GLU B 1 96 ? -7.434 10.008 31.328 1 87.69 96 GLU B O 1
ATOM 2068 N N . HIS B 1 97 ? -7.617 12.141 32.031 1 89.5 97 HIS B N 1
ATOM 2069 C CA . HIS B 1 97 ? -8.805 12.359 31.219 1 89.5 97 HIS B CA 1
ATOM 2070 C C . HIS B 1 97 ? -8.547 13.43 30.156 1 89.5 97 HIS B C 1
ATOM 2072 O O . HIS B 1 97 ? -9.477 13.844 29.453 1 89.5 97 HIS B O 1
ATOM 2078 N N . THR B 1 98 ? -7.328 13.906 30.078 1 91.31 98 THR B N 1
ATOM 2079 C CA . THR B 1 98 ? -7.078 15.031 29.188 1 91.31 98 THR B CA 1
ATOM 2080 C C . THR B 1 98 ? -5.836 14.781 28.344 1 91.31 98 THR B C 1
ATOM 2082 O O . THR B 1 98 ? -4.801 14.352 28.859 1 91.31 98 THR B O 1
ATOM 2085 N N . ALA B 1 99 ? -6.008 15.023 27 1 94.06 99 ALA B N 1
ATOM 2086 C CA . ALA B 1 99 ? -4.879 14.984 26.078 1 94.06 99 ALA B CA 1
ATOM 2087 C C . ALA B 1 99 ? -4.77 16.281 25.281 1 94.06 99 ALA B C 1
ATOM 2089 O O . ALA B 1 99 ? -5.75 17.016 25.141 1 94.06 99 ALA B O 1
ATOM 2090 N N . LYS B 1 100 ? -3.562 16.531 24.969 1 94 100 LYS B N 1
ATOM 2091 C CA . LYS B 1 100 ? -3.254 17.75 24.219 1 94 100 LYS B CA 1
ATOM 2092 C C . LYS B 1 100 ? -2.441 17.422 22.969 1 94 100 LYS B C 1
ATOM 2094 O O . LYS B 1 100 ? -1.514 16.625 23.016 1 94 100 LYS B O 1
ATOM 2099 N N . THR B 1 101 ? -2.914 18.031 21.812 1 93.75 101 THR B N 1
ATOM 2100 C CA . THR B 1 101 ? -2.15 17.969 20.578 1 93.75 101 THR B CA 1
ATOM 2101 C C . THR B 1 101 ? -1.719 19.359 20.125 1 93.75 101 THR B C 1
ATOM 2103 O O . THR B 1 101 ? -2.559 20.234 19.922 1 93.75 101 THR B O 1
ATOM 2106 N N . GLU B 1 102 ? -0.407 19.484 19.969 1 93.81 102 GLU B N 1
ATOM 2107 C CA . GLU B 1 102 ? 0.177 20.766 19.594 1 93.81 102 GLU B CA 1
ATOM 2108 C C . GLU B 1 102 ? 0.635 20.766 18.141 1 93.81 102 GLU B C 1
ATOM 2110 O O . GLU B 1 102 ? 1.174 19.766 17.656 1 93.81 102 GLU B O 1
ATOM 2115 N N . PHE B 1 103 ? 0.421 21.922 17.5 1 93.38 103 PHE B N 1
ATOM 2116 C CA . PHE B 1 103 ? 0.801 22.094 16.109 1 93.38 103 PHE B CA 1
ATOM 2117 C C . PHE B 1 103 ? 1.798 23.234 15.953 1 93.38 103 PHE B C 1
ATOM 2119 O O . PHE B 1 103 ? 1.525 24.359 16.359 1 93.38 103 PHE B O 1
ATOM 2126 N N . TYR B 1 104 ? 2.936 22.859 15.344 1 94.25 104 TYR B N 1
ATOM 2127 C CA . TYR B 1 104 ? 4.027 23.812 15.164 1 94.25 104 TYR B CA 1
ATOM 2128 C C . TYR B 1 104 ? 4.281 24.094 13.688 1 94.25 104 TYR B C 1
ATOM 2130 O O . TYR B 1 104 ? 4.117 23.203 12.844 1 94.25 104 TYR B O 1
ATOM 2138 N N . ASN B 1 105 ? 4.688 25.312 13.398 1 91.31 105 ASN B N 1
ATOM 2139 C CA . ASN B 1 105 ? 5.035 25.641 12.016 1 91.31 105 ASN B CA 1
ATOM 2140 C C . ASN B 1 105 ? 6.461 25.203 11.68 1 91.31 105 ASN B C 1
ATOM 2142 O O . ASN B 1 105 ? 7.121 24.547 12.484 1 91.31 105 ASN B O 1
ATOM 2146 N N . ALA B 1 106 ? 6.852 25.531 10.5 1 90.44 106 ALA B N 1
ATOM 2147 C CA . ALA B 1 106 ? 8.148 25.078 9.984 1 90.44 106 ALA B CA 1
ATOM 2148 C C . ALA B 1 106 ? 9.289 25.656 10.812 1 90.44 106 ALA B C 1
ATOM 2150 O O . ALA B 1 106 ? 10.367 25.047 10.891 1 90.44 106 ALA B O 1
ATOM 2151 N N . ASP B 1 107 ? 9.125 26.734 11.484 1 92.31 107 ASP B N 1
ATOM 2152 C CA . ASP B 1 107 ? 10.156 27.391 12.289 1 92.31 107 ASP B CA 1
ATOM 2153 C C . ASP B 1 107 ? 10.164 26.844 13.711 1 92.31 107 ASP B C 1
ATOM 2155 O O . ASP B 1 107 ? 10.977 27.266 14.539 1 92.31 107 ASP B O 1
ATOM 2159 N N . GLY B 1 108 ? 9.242 26 14.008 1 93.25 108 GLY B N 1
ATOM 2160 C CA . GLY B 1 108 ? 9.188 25.391 15.328 1 93.25 108 GLY B CA 1
ATOM 2161 C C . GLY B 1 108 ? 8.367 26.203 16.312 1 93.25 108 GLY B C 1
ATOM 2162 O O . GLY B 1 108 ? 8.5 26.031 17.531 1 93.25 108 GLY B O 1
ATOM 2163 N N . GLU B 1 109 ? 7.594 27.094 15.758 1 93.62 109 GLU B N 1
ATOM 2164 C CA . GLU B 1 109 ? 6.758 27.906 16.641 1 93.62 109 GLU B CA 1
ATOM 2165 C C . GLU B 1 109 ? 5.371 27.281 16.797 1 93.62 109 GLU B C 1
ATOM 2167 O O . GLU B 1 109 ? 4.77 26.828 15.82 1 93.62 109 GLU B O 1
ATOM 2172 N N . LEU B 1 110 ? 4.895 27.297 17.938 1 94.38 110 LEU B N 1
ATOM 2173 C CA . LEU B 1 110 ? 3.537 26.828 18.203 1 94.38 110 LEU B CA 1
ATOM 2174 C C . LEU B 1 110 ? 2.512 27.719 17.516 1 94.38 110 LEU B C 1
ATOM 2176 O O . LEU B 1 110 ? 2.559 28.953 17.656 1 94.38 110 LEU B O 1
ATOM 2180 N N . VAL B 1 111 ? 1.609 27.141 16.812 1 91.19 111 VAL B N 1
ATOM 2181 C CA . VAL B 1 111 ? 0.58 27.906 16.109 1 91.19 111 VAL B CA 1
ATOM 2182 C C . VAL B 1 111 ? -0.759 27.75 16.828 1 91.19 111 VAL B C 1
ATOM 2184 O O . VAL B 1 111 ? -1.428 28.734 17.125 1 91.19 111 VAL B O 1
ATOM 2187 N N . PHE B 1 112 ? -1.095 26.5 17.156 1 90.31 112 PHE B N 1
ATOM 2188 C CA . PHE B 1 112 ? -2.307 26.219 17.906 1 90.31 112 PHE B CA 1
ATOM 2189 C C . PHE B 1 112 ? -2.236 24.828 18.531 1 90.31 112 PHE B C 1
ATOM 2191 O O . PHE B 1 112 ? -1.283 24.078 18.312 1 90.31 112 PHE B O 1
ATOM 2198 N N . TYR B 1 113 ? -3.184 24.531 19.391 1 91.06 113 TYR B N 1
ATOM 2199 C CA . TYR B 1 113 ? -3.262 23.219 20 1 91.06 113 TYR B CA 1
ATOM 2200 C C . TYR B 1 113 ? -4.711 22.828 20.281 1 91.06 113 TYR B C 1
ATOM 2202 O O . TYR B 1 113 ? -5.566 23.703 20.453 1 91.06 113 TYR B O 1
ATOM 2210 N N . ASP B 1 114 ? -4.93 21.5 20.219 1 89.5 114 ASP B N 1
ATOM 2211 C CA . ASP B 1 114 ? -6.219 20.906 20.562 1 89.5 114 ASP B CA 1
ATOM 2212 C C . ASP B 1 114 ? -6.156 20.234 21.938 1 89.5 114 ASP B C 1
ATOM 2214 O O . ASP B 1 114 ? -5.16 19.594 22.266 1 89.5 114 ASP B O 1
ATOM 2218 N N . VAL B 1 115 ? -7.211 20.406 22.672 1 91.62 115 VAL B N 1
ATOM 2219 C CA . VAL B 1 115 ? -7.355 19.703 23.953 1 91.62 115 VAL B CA 1
ATOM 2220 C C . VAL B 1 115 ? -8.539 18.75 23.875 1 91.62 115 VAL B C 1
ATOM 2222 O O . VAL B 1 115 ? -9.633 19.125 23.469 1 91.62 115 VAL B O 1
ATOM 2225 N N . PHE B 1 116 ? -8.211 17.516 24.234 1 90.5 116 PHE B N 1
ATOM 2226 C CA . PHE B 1 116 ? -9.234 16.484 24.266 1 90.5 116 PHE B CA 1
ATOM 2227 C C . PHE B 1 116 ? -9.539 16.047 25.688 1 90.5 116 PHE B C 1
ATOM 2229 O O . PHE B 1 116 ? -8.625 15.734 26.453 1 90.5 116 PHE B O 1
ATOM 2236 N N . GLN B 1 117 ? -10.773 16.062 26 1 88.31 117 GLN B N 1
ATOM 2237 C CA . GLN B 1 117 ? -11.211 15.602 27.312 1 88.31 117 GLN B CA 1
ATOM 2238 C C . GLN B 1 117 ? -12.164 14.414 27.203 1 88.31 117 GLN B C 1
ATOM 2240 O O . GLN B 1 117 ? -13.148 14.469 26.469 1 88.31 117 GLN B O 1
ATOM 2245 N N . TYR B 1 118 ? -11.742 13.352 27.828 1 82.75 118 TYR B N 1
ATOM 2246 C CA . TYR B 1 118 ? -12.531 12.125 27.828 1 82.75 118 TYR B CA 1
ATOM 2247 C C . TYR B 1 118 ? -13.414 12.047 29.078 1 82.75 118 TYR B C 1
ATOM 2249 O O . TYR B 1 118 ? -12.938 12.281 30.188 1 82.75 118 TYR B O 1
ATOM 2257 N N . GLU B 1 119 ? -14.641 12.133 28.828 1 73.12 119 GLU B N 1
ATOM 2258 C CA . GLU B 1 119 ? -15.516 11.977 29.984 1 73.12 119 GLU B CA 1
ATOM 2259 C C . GLU B 1 119 ? -15.812 10.508 30.25 1 73.12 119 GLU B C 1
ATOM 2261 O O . GLU B 1 119 ? -15.969 9.719 29.312 1 73.12 119 GLU B O 1
ATOM 2266 N N . ASN B 1 120 ? -15.242 9.992 31.312 1 63.97 120 ASN B N 1
ATOM 2267 C CA . ASN B 1 120 ? -15.461 8.625 31.766 1 63.97 120 ASN B CA 1
ATOM 2268 C C . ASN B 1 120 ? -16.938 8.266 31.781 1 63.97 120 ASN B C 1
ATOM 2270 O O . ASN B 1 120 ? -17.344 7.285 32.406 1 63.97 120 ASN B O 1
ATOM 2274 N N . ASP B 1 121 ? -17.672 9.07 31.109 1 58.03 121 ASP B N 1
ATOM 2275 C CA . ASP B 1 121 ? -19.031 8.547 31.219 1 58.03 121 ASP B CA 1
ATOM 2276 C C . ASP B 1 121 ? -19.281 7.449 30.188 1 58.03 121 ASP B C 1
ATOM 2278 O O . ASP B 1 121 ? -18.422 7.188 29.328 1 58.03 121 ASP B O 1
ATOM 2282 N N . GLU B 1 122 ? -20.328 6.68 30.469 1 57.69 122 GLU B N 1
ATOM 2283 C CA . GLU B 1 122 ? -20.766 5.512 29.719 1 57.69 122 GLU B CA 1
ATOM 2284 C C . GLU B 1 122 ? -20.703 5.777 28.219 1 57.69 122 GLU B C 1
ATOM 2286 O O . GLU B 1 122 ? -20.562 4.852 27.422 1 57.69 122 GLU B O 1
ATOM 2291 N N . ILE B 1 123 ? -20.766 7.094 28.062 1 56.47 123 ILE B N 1
ATOM 2292 C CA . ILE B 1 123 ? -20.984 7.344 26.641 1 56.47 123 ILE B CA 1
ATOM 2293 C C . ILE B 1 123 ? -19.641 7.578 25.953 1 56.47 123 ILE B C 1
ATOM 2295 O O . ILE B 1 123 ? -19.516 7.406 24.734 1 56.47 123 ILE B O 1
ATOM 2299 N N . GLY B 1 124 ? -18.594 7.715 26.797 1 63.41 124 GLY B N 1
ATOM 2300 C CA . GLY B 1 124 ? -17.266 7.836 26.219 1 63.41 124 GLY B CA 1
ATOM 2301 C C . GLY B 1 124 ? -17.125 9.039 25.312 1 63.41 124 GLY B C 1
ATOM 2302 O O . GLY B 1 124 ? -16.469 8.961 24.266 1 63.41 124 GLY B O 1
ATOM 2303 N N . MET B 1 125 ? -17.875 10.188 25.625 1 64.88 125 MET B N 1
ATOM 2304 C CA . MET B 1 125 ? -17.844 11.375 24.781 1 64.88 125 MET B CA 1
ATOM 2305 C C . MET B 1 125 ? -16.484 12.062 24.859 1 64.88 125 MET B C 1
ATOM 2307 O O . MET B 1 125 ? -15.898 12.156 25.938 1 64.88 125 MET B O 1
ATOM 2311 N N . VAL B 1 126 ? -15.898 12.352 23.75 1 74 126 VAL B N 1
ATOM 2312 C CA . VAL B 1 126 ? -14.664 13.125 23.656 1 74 126 VAL B CA 1
ATOM 2313 C C . VAL B 1 126 ? -14.992 14.57 23.281 1 74 126 VAL B C 1
ATOM 2315 O O . VAL B 1 126 ? -15.656 14.82 22.266 1 74 126 VAL B O 1
ATOM 2318 N N . PHE B 1 127 ? -14.742 15.5 24.234 1 76.81 127 PHE B N 1
ATOM 2319 C CA . PHE B 1 127 ? -14.82 16.922 23.938 1 76.81 127 PHE B CA 1
ATOM 2320 C C . PHE B 1 127 ? -13.484 17.453 23.438 1 76.81 127 PHE B C 1
ATOM 2322 O O . PHE B 1 127 ? -12.43 17.078 23.953 1 76.81 127 PHE B O 1
ATOM 2329 N N . SER B 1 128 ? -13.586 18.156 22.328 1 85.31 128 SER B N 1
ATOM 2330 C CA . SER B 1 128 ? -12.359 18.75 21.797 1 85.31 128 SER B CA 1
ATOM 2331 C C . SER B 1 128 ? -12.508 20.25 21.609 1 85.31 128 SER B C 1
ATOM 2333 O O . SER B 1 128 ? -13.555 20.719 21.156 1 85.31 128 SER B O 1
ATOM 2335 N N . ASN B 1 129 ? -11.516 21.016 22.219 1 87.19 129 ASN B N 1
ATOM 2336 C CA . ASN B 1 129 ? -11.398 22.453 21.984 1 87.19 129 ASN B CA 1
ATOM 2337 C C . ASN B 1 129 ? -10.055 22.812 21.359 1 87.19 129 ASN B C 1
ATOM 2339 O O . ASN B 1 129 ? -9.055 22.156 21.609 1 87.19 129 ASN B O 1
ATOM 2343 N N . ARG B 1 130 ? -10.156 23.891 20.562 1 88.69 130 ARG B N 1
ATOM 2344 C CA . ARG B 1 130 ? -8.945 24.391 19.922 1 88.69 130 ARG B CA 1
ATOM 2345 C C . ARG B 1 130 ? -8.531 25.734 20.484 1 88.69 130 ARG B C 1
ATOM 2347 O O . ARG B 1 130 ? -9.383 26.594 20.734 1 88.69 130 ARG B O 1
ATOM 2354 N N . PHE B 1 131 ? -7.195 25.906 20.719 1 91.06 131 PHE B N 1
ATOM 2355 C CA . PHE B 1 131 ? -6.645 27.125 21.297 1 91.06 131 PHE B CA 1
ATOM 2356 C C . PHE B 1 131 ? -5.492 27.641 20.453 1 91.06 131 PHE B C 1
ATOM 2358 O O . PHE B 1 131 ? -4.762 26.875 19.828 1 91.06 131 PHE B O 1
ATOM 2365 N N . ASP B 1 132 ? -5.426 29 20.422 1 88.94 132 ASP B N 1
ATOM 2366 C CA . ASP B 1 132 ? -4.246 29.562 19.766 1 88.94 132 ASP B CA 1
ATOM 2367 C C . ASP B 1 132 ? -3.031 29.5 20.688 1 88.94 132 ASP B C 1
ATOM 2369 O O . ASP B 1 132 ? -3.111 28.969 21.797 1 88.94 132 ASP B O 1
ATOM 2373 N N . LYS B 1 133 ? -1.976 30.016 20.203 1 89.44 133 LYS B N 1
ATOM 2374 C CA . LYS B 1 133 ? -0.714 29.906 20.938 1 89.44 133 LYS B CA 1
ATOM 2375 C C . LYS B 1 133 ? -0.782 30.672 22.25 1 89.44 133 LYS B C 1
ATOM 2377 O O . LYS B 1 133 ? 0.021 30.422 23.156 1 89.44 133 LYS B O 1
ATOM 2382 N N . ASN B 1 134 ? -1.683 31.562 22.359 1 90.94 134 ASN B N 1
ATOM 2383 C CA . ASN B 1 134 ? -1.8 32.375 23.562 1 90.94 134 ASN B CA 1
ATOM 2384 C C . ASN B 1 134 ? -2.867 31.828 24.5 1 90.94 134 ASN B C 1
ATOM 2386 O O . ASN B 1 134 ? -3.154 32.438 25.531 1 90.94 134 ASN B O 1
ATOM 2390 N N . GLY B 1 135 ? -3.5 30.75 24.125 1 90.12 135 GLY B N 1
ATOM 2391 C CA . GLY B 1 135 ? -4.461 30.094 25 1 90.12 135 GLY B CA 1
ATOM 2392 C C . GLY B 1 135 ? -5.887 30.562 24.781 1 90.12 135 GLY B C 1
ATOM 2393 O O . GLY B 1 135 ? -6.773 30.281 25.578 1 90.12 135 GLY B O 1
ATOM 2394 N N . LYS B 1 136 ? -6.031 31.359 23.734 1 88.88 136 LYS B N 1
ATOM 2395 C CA . LYS B 1 136 ? -7.387 31.797 23.391 1 88.88 136 LYS B CA 1
ATOM 2396 C C . LYS B 1 136 ? -8.117 30.734 22.578 1 88.88 136 LYS B C 1
ATOM 2398 O O . LYS B 1 136 ? -7.578 30.219 21.594 1 88.88 136 LYS B O 1
ATOM 2403 N N . GLU B 1 137 ? -9.312 30.375 22.953 1 88.12 137 GLU B N 1
ATOM 2404 C CA . GLU B 1 137 ? -10.102 29.359 22.25 1 88.12 137 GLU B CA 1
ATOM 2405 C C . GLU B 1 137 ? -10.469 29.844 20.844 1 88.12 137 GLU B C 1
ATOM 2407 O O . GLU B 1 137 ? -10.875 31 20.656 1 88.12 137 GLU B O 1
ATOM 2412 N N . LEU B 1 138 ? -10.266 28.969 19.891 1 82.94 138 LEU B N 1
ATOM 2413 C CA . LEU B 1 138 ? -10.555 29.281 18.5 1 82.94 138 LEU B CA 1
ATOM 2414 C C . LEU B 1 138 ? -11.875 28.672 18.062 1 82.94 138 LEU B C 1
ATOM 2416 O O . LEU B 1 138 ? -12.258 27.609 18.562 1 82.94 138 LEU B O 1
ATOM 2420 N N . ASP B 1 139 ? -12.555 29.406 17.203 1 74.56 139 ASP B N 1
ATOM 2421 C CA . ASP B 1 139 ? -13.75 28.875 16.578 1 74.56 139 ASP B CA 1
ATOM 2422 C C . ASP B 1 139 ? -13.391 27.906 15.445 1 74.56 139 ASP B C 1
ATOM 2424 O O . ASP B 1 139 ? -12.641 28.266 14.531 1 74.56 139 ASP B O 1
ATOM 2428 N N . TRP B 1 140 ? -13.852 26.656 15.484 1 68.25 140 TRP B N 1
ATOM 2429 C CA . TRP B 1 140 ? -13.523 25.625 14.5 1 68.25 140 TRP B CA 1
ATOM 2430 C C . TRP B 1 140 ? -13.867 26.078 13.094 1 68.25 140 TRP B C 1
ATOM 2432 O O . TRP B 1 140 ? -13.148 25.766 12.141 1 68.25 140 TRP B O 1
ATOM 2442 N N . GLY B 1 141 ? -14.883 26.859 13 1 63.59 141 GLY B N 1
ATOM 2443 C CA . GLY B 1 141 ? -15.367 27.281 11.695 1 63.59 141 GLY B CA 1
ATOM 2444 C C . GLY B 1 141 ? -14.57 28.422 11.102 1 63.59 141 GLY B C 1
ATOM 2445 O O . GLY B 1 141 ? -14.617 28.656 9.898 1 63.59 141 GLY B O 1
ATOM 2446 N N . ASN B 1 142 ? -13.891 29.219 11.867 1 64.81 142 ASN B N 1
ATOM 2447 C CA . ASN B 1 142 ? -13.109 30.359 11.391 1 64.81 142 ASN B CA 1
ATOM 2448 C C . ASN B 1 142 ? -11.875 30.594 12.25 1 64.81 142 ASN B C 1
ATOM 2450 O O . ASN B 1 142 ? -11.789 31.594 12.953 1 64.81 142 ASN B O 1
ATOM 2454 N N . PRO B 1 143 ? -10.938 29.688 12.258 1 60.72 143 PRO B N 1
ATOM 2455 C CA . PRO B 1 143 ? -9.852 29.75 13.234 1 60.72 143 PRO B CA 1
ATOM 2456 C C . PRO B 1 143 ? -8.781 30.781 12.867 1 60.72 143 PRO B C 1
ATOM 2458 O O . PRO B 1 143 ? -7.902 31.078 13.68 1 60.72 143 PRO B O 1
ATOM 2461 N N . GLY B 1 144 ? -8.828 31.562 11.93 1 61.72 144 GLY B N 1
ATOM 2462 C CA . GLY B 1 144 ? -7.809 32.5 11.484 1 61.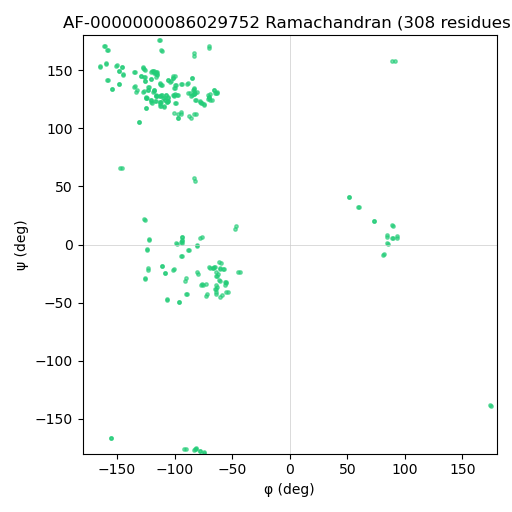72 144 GLY B CA 1
ATOM 2463 C C . GLY B 1 144 ? -6.875 31.906 10.438 1 61.72 144 GLY B C 1
ATOM 2464 O O . GLY B 1 144 ? -6.828 30.688 10.25 1 61.72 144 GLY B O 1
ATOM 2465 N N . SER B 1 145 ? -6.234 32.812 9.656 1 60.19 145 SER B N 1
ATOM 2466 C CA . SER B 1 145 ? -5.473 32.469 8.453 1 60.19 145 SER B CA 1
ATOM 2467 C C . SER B 1 145 ? -4.324 31.531 8.781 1 60.19 145 SER B C 1
ATOM 2469 O O . SER B 1 145 ? -4.051 30.594 8.031 1 60.19 145 SER B O 1
ATOM 2471 N N . GLU B 1 146 ? -3.576 31.844 9.883 1 58.53 146 GLU B N 1
ATOM 2472 C CA . GLU B 1 146 ? -2.42 31.016 10.211 1 58.53 146 GLU B CA 1
ATOM 2473 C C . GLU B 1 146 ? -2.838 29.562 10.477 1 58.53 146 GLU B C 1
ATOM 2475 O O . GLU B 1 146 ? -2.145 28.641 10.07 1 58.53 146 GLU B O 1
ATOM 2480 N N . TYR B 1 147 ? -3.98 29.5 10.969 1 59.94 147 TYR B N 1
ATOM 2481 C CA . TYR B 1 147 ? -4.566 28.203 11.305 1 59.94 147 TYR B CA 1
ATOM 2482 C C . TYR B 1 147 ? -4.949 27.422 10.047 1 59.94 147 TYR B C 1
ATOM 2484 O O . TYR B 1 147 ? -4.688 26.234 9.945 1 59.94 147 TYR B O 1
ATOM 2492 N N . ARG B 1 148 ? -5.488 28.172 9.211 1 58.28 148 ARG B N 1
ATOM 2493 C CA . ARG B 1 148 ? -5.992 27.547 7.988 1 58.28 148 ARG B CA 1
ATOM 2494 C C . ARG B 1 148 ? -4.859 26.953 7.168 1 58.28 148 ARG B C 1
ATOM 2496 O O . ARG B 1 148 ? -5 25.875 6.598 1 58.28 148 ARG B O 1
ATOM 2503 N N . ALA B 1 149 ? -3.779 27.719 7.281 1 54.94 149 ALA B N 1
ATOM 2504 C CA . ALA B 1 149 ? -2.639 27.234 6.5 1 54.94 149 ALA B CA 1
ATOM 2505 C C . ALA B 1 149 ? -2.154 25.891 7 1 54.94 149 ALA B C 1
ATOM 2507 O O . ALA B 1 149 ? -1.884 24.984 6.203 1 54.94 149 ALA B O 1
ATOM 2508 N N . LEU B 1 150 ? -2.123 25.766 8.289 1 63.25 150 LEU B N 1
ATOM 2509 C CA . LEU B 1 150 ? -1.62 24.516 8.859 1 63.25 150 LEU B CA 1
ATOM 2510 C C . LEU B 1 150 ? -2.662 23.406 8.75 1 63.25 150 LEU B C 1
ATOM 2512 O O . LEU B 1 150 ? -2.316 22.25 8.523 1 63.25 150 LEU B O 1
ATOM 2516 N N . GLN B 1 151 ? -3.859 23.828 8.883 1 55.88 151 GLN B N 1
ATOM 2517 C CA . GLN B 1 151 ? -4.93 22.844 8.828 1 55.88 151 GLN B CA 1
ATOM 2518 C C . GLN B 1 151 ? -5 22.172 7.461 1 55.88 151 GLN B C 1
ATOM 2520 O O . GLN B 1 151 ? -5.309 20.984 7.359 1 55.88 151 GLN B O 1
ATOM 2525 N N . ASN B 1 152 ? -4.777 22.984 6.492 1 54.44 152 ASN B N 1
ATOM 2526 C CA . ASN B 1 152 ? -4.805 22.438 5.141 1 54.44 152 ASN B CA 1
ATOM 2527 C C . ASN B 1 152 ? -3.797 21.312 4.977 1 54.44 152 ASN B C 1
ATOM 2529 O O . ASN B 1 152 ? -3.975 20.438 4.125 1 54.44 152 ASN B O 1
ATOM 2533 N N . TYR B 1 153 ? -2.85 21.391 5.918 1 53.91 153 TYR B N 1
ATOM 2534 C CA . TYR B 1 153 ? -1.819 20.375 5.793 1 53.91 153 TYR B CA 1
ATOM 2535 C C . TYR B 1 153 ? -2.182 19.125 6.602 1 53.91 153 TYR B C 1
ATOM 2537 O O . TYR B 1 153 ? -1.747 18.016 6.277 1 53.91 153 TYR B O 1
ATOM 2545 N N . SER B 1 154 ? -2.902 19.328 7.715 1 48.81 154 SER B N 1
ATOM 2546 C CA . SER B 1 154 ? -3.211 18.219 8.609 1 48.81 154 SER B CA 1
ATOM 2547 C C . SER B 1 154 ? -4.266 17.297 8 1 48.81 154 SER B C 1
ATOM 2549 O O . SER B 1 154 ? -4.316 16.109 8.32 1 48.81 154 SER B O 1
ATOM 2551 N N . ASP B 1 155 ? -5.23 17.844 7.219 1 51.16 155 ASP B N 1
ATOM 2552 C CA . ASP B 1 155 ? -6.414 17.109 6.789 1 51.16 155 ASP B CA 1
ATOM 2553 C C . ASP B 1 155 ? -6.113 16.25 5.559 1 51.16 155 ASP B C 1
ATOM 2555 O O . ASP B 1 155 ? -5.883 16.797 4.473 1 51.16 155 ASP B O 1
ATOM 2559 N N . TYR B 1 156 ? -5.133 15.445 5.676 1 43.59 156 TYR B N 1
ATOM 2560 C CA . TYR B 1 156 ? -5.258 14.5 4.574 1 43.59 156 TYR B CA 1
ATOM 2561 C C . TYR B 1 156 ? -6.613 13.797 4.609 1 43.59 156 TYR B C 1
ATOM 2563 O O . TYR B 1 156 ? -7.188 13.602 5.684 1 43.59 156 TYR B O 1
#

Secondary structure (DSSP, 8-state):
-EEEEEE-SSEEEEEEE-TTS-EEEEEEEETTS-EEEEEEEEE-TTS-EEEEEEE-TTSS-EEEEEEEETTEEEEEEEETTEEEEEEEEEEEEEETTEEEEEEE-TTS-EEEEEEEEE--STT--EEEEEEETTSPEEPTT---HHHHHHHHHH--/-EEEEEE-SSEEEEEEE-TTS-EEEEEEEETTS-EEEEEEEEE-TTS-EEEEEEE-TTSS-EEEEEEEETTEEEEEEEETTEEEEEEEEEEEEEETTEEEEEEE-TTS-EEEEEEEEE--STT--EEEEEEETTSPEEPTT---HHHHHHHHHH--

Nearest PDB structures (foldseek):
  8qjd-assembly2_B  TM=5.549E-01  e=1.741E-03  Salmonella bongori N268-08
  8uy4-assembly1_A  TM=3.096E-01  e=1.163E-03  Acinetobacter baumannii AB307-0294
  4pqg-assembly1_A  TM=3.255E-01  e=7.158E-03  Streptococcus pneumoniae TIGR4
  8fjp-assembly1_A  TM=2.507E-01  e=7.301E-02  Aedes aegypti
  8qja-assembly3_C  TM=1.573E-01  e=1.128E-02  Advenella mimigardefordensis DPN7

Organism: NCBI:txid211502

Sequence (312 aa):
MEIEIIEYGNHKQIFYRNGNGVAQRILVLDLNHQIIQDELSEYDANGKCVANMVFAPDHTTVIDMRKYTENGSEDYRRINGKLVLVQTRTSRKIDEHTAKTEFYNADGELVFYDVFQYENDEIGMVFSNRFDKNGKELDWGNPGSEYRALQNYSDYMEIEIIEYGNHKQIFYRNGNGVAQRILVLDLNHQIIQDELSEYDANGKCVANMVFAPDHTTVIDMRKYTENGSEDYRRINGKLVLVQTRTSRKIDEHTAKTEFYNADGELVFYDVFQYENDEIGMVFSNRFDKNGKELDWGNPGSEYRALQNYSDY

Solvent-accessible surface area (backbone atoms only — not comparable to full-atom values): 16618 Å² total; per-residue (Å²): 115,46,81,46,75,48,80,51,98,70,32,32,38,39,33,38,15,27,88,85,66,49,69,45,30,42,38,31,26,36,83,83,68,44,64,61,37,39,33,39,54,33,46,45,88,70,32,44,73,44,30,40,38,26,19,35,69,84,70,69,49,65,46,34,34,36,36,51,50,98,47,37,30,39,32,32,34,47,53,95,90,34,78,38,67,52,32,35,36,43,48,45,75,75,53,98,44,32,34,37,38,38,34,22,38,64,86,68,44,69,54,32,33,36,38,36,35,50,42,89,46,96,76,58,53,71,49,74,49,41,24,38,69,84,67,48,75,43,49,90,90,66,59,47,70,75,46,49,61,54,45,65,66,67,65,116,114,45,79,46,78,48,79,51,99,70,31,33,38,37,35,37,15,28,89,85,65,48,68,46,31,42,39,30,25,37,84,86,68,43,62,60,38,40,32,39,55,33,46,45,88,70,30,44,72,44,30,38,39,26,19,35,70,81,70,69,49,66,45,34,34,37,37,53,49,96,48,38,31,40,33,31,33,48,54,96,90,34,78,36,68,51,32,36,36,42,48,46,73,76,53,98,43,32,34,37,37,39,34,23,38,65,87,67,45,69,55,33,34,38,39,37,36,51,42,90,47,97,76,59,52,72,48,75,48,40,24,36,70,85,66,48,75,45,49,89,88,65,59,48,68,76,47,49,60,53,45,65,65,68,62,115

Foldseek 3Di:
DDWDWDDDPFKIWIFDADPVRHGQKIFIAGPVRQTAKIKGFDADPVRDTAKIFIDGSVRPDTAKMWGDDPFWIWIWGQDPNDTATAKTKGKDDPDPFKIKIWIAGRVRHTAKMKMWGFDPDPVRDIDIWIAGPVRHTADPVDRDDSVVVRVVRVPD/DDWDWDDDPFKIWIFDADPVRHGQWIFIAGPVRQTAKIKGFDADPVRDGAKIFIDGSVRPDTAKMWGDDPFWIWIWGQDPNDTATAKTKGKDAPDPFKIKIWIAGRVRHTAKMKMWGFDPDPVRDIDIWIAGPVRHTADPVDRDDSVVVVVVRVPD

Radius of gyration: 24.61 Å; Cα contacts (8 Å, |Δi|>4): 693; chains: 2; bounding box: 51×71×57 Å